Protein AF-A0A3D1PJU9-F1 (afdb_monomer_lite)

Radius of gyration: 22.33 Å; chains: 1; bounding box: 46×49×77 Å

Foldseek 3Di:
DVPDDDDDPVLCVQQFAFFLQPDPPSVVLSVVSCCVPVVDDDDDDPPDDDDDDDPLQDPDLLCLLSHLLSVLLSCLLVVNDDLVVNLVVLVVVLLLCLLQQVLLNLVSSLNSLLLLLVAPVSSVVDDPVVVSVVSVCSSPVDVQKDKDFQADDPPPPDQPPDDDDPVLVVCCSVCSLPLNPDPVLQDEDEDEWEDEPVDTRDSSVSRSYQWYWYQYPSNRMIMIGGDDSVSSVVSVVSSVVSSVSCVVCVNVSSVRSNVCVVVSRHPVNVCVSVVVVVVVVVVVPD

Secondary structure (DSSP, 8-state):
--SS----HHHHHHH-SPP--SSSSHHHHHHHHHHHHH-PPP---TT-------GGG---STHHHHHHHHHHHHHHHTT---HHHHHHHHHHHHHHHHTTT-HHHHHHHHHHHHHHTT-THHHHH--HHHHHHHHHHHTTS-TTEEEESS----TT-----PPPPHHHHHHHHHTGGGTTS-GGG----EEEEEE-SS-B--GGGGTT-SEEEEEEGGGTEEEEEE--HHHHHHHHHHHHHHHHHHHHHHHHHHHHHHHHHHHHTSHHHHHHHTT-SHHHHTTS--

Structure (mmCIF, N/CA/C/O backbone):
data_AF-A0A3D1PJU9-F1
#
_entry.id   AF-A0A3D1PJU9-F1
#
loop_
_atom_site.group_PDB
_atom_site.id
_atom_site.type_symbol
_atom_site.label_atom_id
_atom_site.label_alt_id
_atom_site.label_comp_id
_atom_site.label_asym_id
_atom_site.label_entity_id
_atom_site.label_seq_id
_atom_site.pdbx_PDB_ins_code
_atom_site.Cartn_x
_atom_site.Cartn_y
_atom_site.Cartn_z
_atom_site.occupancy
_atom_site.B_iso_or_equiv
_atom_site.auth_seq_id
_atom_site.auth_comp_id
_atom_site.auth_asym_id
_atom_site.auth_atom_id
_atom_site.pdbx_PDB_model_num
ATOM 1 N N . GLY A 1 1 ? 6.624 12.905 -8.171 1.00 82.62 1 GLY A N 1
ATOM 2 C CA . GLY A 1 1 ? 7.507 13.100 -9.322 1.00 82.62 1 GLY A CA 1
ATOM 3 C C . GLY A 1 1 ? 6.667 13.092 -10.574 1.00 82.62 1 GLY A C 1
ATOM 4 O O . GLY A 1 1 ? 5.454 13.205 -10.481 1.00 82.62 1 GLY A O 1
ATOM 5 N N . PHE A 1 2 ? 7.330 13.062 -11.725 1.00 90.94 2 PHE A N 1
ATOM 6 C CA . PHE A 1 2 ? 6.770 13.132 -13.085 1.00 90.94 2 PHE A CA 1
ATOM 7 C C . PHE A 1 2 ? 5.781 14.276 -13.410 1.00 90.94 2 PHE A C 1
ATOM 9 O O . PHE A 1 2 ? 5.485 14.461 -14.582 1.00 90.94 2 PHE A O 1
ATOM 16 N N . TRP A 1 3 ? 5.373 15.128 -12.456 1.00 89.38 3 TRP A N 1
ATOM 17 C CA . TRP A 1 3 ? 4.697 16.411 -12.735 1.00 89.38 3 TRP A CA 1
ATOM 18 C C . TRP A 1 3 ? 5.541 17.294 -13.654 1.00 89.38 3 TRP A C 1
ATOM 20 O O . TRP A 1 3 ? 5.031 17.924 -14.572 1.00 89.38 3 TRP A O 1
ATOM 30 N N . PHE A 1 4 ? 6.847 17.312 -13.392 1.00 91.44 4 PHE A N 1
ATOM 31 C CA . PHE A 1 4 ? 7.854 17.853 -14.287 1.00 91.44 4 PHE A CA 1
ATOM 32 C C . PHE A 1 4 ? 9.140 17.043 -14.114 1.00 91.44 4 PHE A C 1
ATOM 34 O O . PHE A 1 4 ? 9.786 17.102 -13.067 1.00 91.44 4 PHE A O 1
ATOM 41 N N . PHE A 1 5 ? 9.476 16.229 -15.113 1.00 92.88 5 PHE A N 1
ATOM 42 C CA . PHE A 1 5 ? 10.708 15.446 -15.138 1.00 92.88 5 PHE A CA 1
ATOM 43 C C . PHE A 1 5 ? 11.173 15.287 -16.585 1.00 92.88 5 PHE A C 1
ATOM 45 O O . PHE A 1 5 ? 10.535 14.595 -17.375 1.00 92.88 5 PHE A O 1
ATOM 52 N N . ALA A 1 6 ? 12.267 15.960 -16.933 1.00 91.75 6 ALA A N 1
ATOM 53 C CA . ALA A 1 6 ? 12.830 15.942 -18.275 1.00 91.75 6 ALA A CA 1
ATOM 54 C C . ALA A 1 6 ? 14.110 15.103 -18.297 1.00 91.75 6 ALA A C 1
ATOM 56 O O . ALA A 1 6 ? 14.972 15.240 -17.430 1.00 91.75 6 ALA A O 1
ATOM 57 N N . PHE A 1 7 ? 14.243 14.251 -19.308 1.00 92.25 7 PHE A N 1
ATOM 58 C CA . PHE A 1 7 ? 15.437 13.450 -19.549 1.00 92.25 7 PHE A CA 1
ATOM 59 C C . PHE A 1 7 ? 15.643 13.262 -21.059 1.00 92.25 7 PHE A C 1
ATOM 61 O O . PHE A 1 7 ? 14.666 13.236 -21.812 1.00 92.25 7 PHE A O 1
ATOM 68 N N . PRO A 1 8 ? 16.894 13.121 -21.531 1.00 92.00 8 PRO A N 1
ATOM 69 C CA . PRO A 1 8 ? 17.159 12.801 -22.927 1.00 92.00 8 PRO A CA 1
ATOM 70 C C . PRO A 1 8 ? 16.515 11.472 -23.316 1.00 92.00 8 PRO A C 1
ATOM 72 O O . PRO A 1 8 ? 16.549 10.518 -22.540 1.00 92.00 8 PRO A O 1
ATOM 75 N N . ARG A 1 9 ? 16.031 11.364 -24.558 1.00 92.50 9 ARG A N 1
ATOM 76 C CA . ARG A 1 9 ? 15.483 10.113 -25.114 1.00 92.50 9 ARG A CA 1
ATOM 77 C C . ARG A 1 9 ? 16.394 8.901 -24.866 1.00 92.50 9 ARG A C 1
ATOM 79 O O . ARG A 1 9 ? 15.902 7.837 -24.496 1.00 92.50 9 ARG A O 1
ATOM 86 N N . LYS A 1 10 ? 17.712 9.104 -24.982 1.00 92.31 10 LYS A N 1
ATOM 87 C CA . LYS A 1 10 ? 18.753 8.093 -24.752 1.00 92.31 10 LYS A CA 1
ATOM 88 C C . LYS A 1 10 ? 18.633 7.388 -23.394 1.00 92.31 10 LYS A C 1
ATOM 90 O O . LYS A 1 10 ? 18.940 6.209 -23.298 1.00 92.31 10 LYS A O 1
ATOM 95 N N . VAL A 1 11 ? 18.131 8.072 -22.358 1.00 92.50 11 VAL A N 1
ATOM 96 C CA . VAL A 1 11 ? 17.929 7.471 -21.030 1.00 92.50 11 VAL A CA 1
ATOM 97 C C . VAL A 1 11 ? 17.000 6.263 -21.125 1.00 92.50 11 VAL A C 1
ATOM 99 O O . VAL A 1 11 ? 17.360 5.191 -20.655 1.00 92.50 11 VAL A O 1
ATOM 102 N N . VAL A 1 12 ? 15.842 6.397 -21.777 1.00 92.81 12 VAL A N 1
ATOM 103 C CA . VAL A 1 12 ? 14.885 5.285 -21.934 1.00 92.81 12 VAL A CA 1
ATOM 104 C C . VAL A 1 12 ? 15.424 4.205 -22.868 1.00 92.81 12 VAL A C 1
ATOM 106 O O . VAL A 1 12 ? 15.160 3.029 -22.636 1.00 92.81 12 VAL A O 1
ATOM 109 N N . GLU A 1 13 ? 16.201 4.577 -23.885 1.00 92.31 13 GLU A N 1
ATOM 110 C CA . GLU A 1 13 ? 16.858 3.609 -24.775 1.00 92.31 13 GLU A CA 1
ATOM 111 C C . GLU A 1 13 ? 17.878 2.739 -24.019 1.00 92.31 13 GLU A C 1
ATOM 113 O O . GLU A 1 13 ? 17.991 1.550 -24.305 1.00 92.31 13 GLU A O 1
ATOM 118 N N . GLU A 1 14 ? 18.563 3.293 -23.014 1.00 93.19 14 GLU A N 1
ATOM 119 C CA . GLU A 1 14 ? 19.560 2.575 -22.211 1.00 93.19 14 GLU A CA 1
ATOM 120 C C . GLU A 1 14 ? 18.957 1.781 -21.038 1.00 93.19 14 GLU A C 1
ATOM 122 O O . GLU A 1 14 ? 19.417 0.677 -20.739 1.00 93.19 14 GLU A O 1
ATOM 127 N N . ILE A 1 15 ? 17.941 2.315 -20.344 1.00 93.38 15 ILE A N 1
ATOM 128 C CA . ILE A 1 15 ? 17.419 1.704 -19.102 1.00 93.38 15 ILE A CA 1
ATOM 129 C C . ILE A 1 15 ? 16.003 1.132 -19.215 1.00 93.38 15 ILE A C 1
ATOM 131 O O . ILE A 1 15 ? 15.505 0.574 -18.234 1.00 93.38 15 ILE A O 1
ATOM 135 N N . GLY A 1 16 ? 15.360 1.261 -20.373 1.00 95.56 16 GLY A N 1
ATOM 136 C CA . GLY A 1 16 ? 13.997 0.802 -20.620 1.00 95.56 16 GLY A CA 1
ATOM 137 C C . GLY A 1 16 ? 12.910 1.740 -20.086 1.00 95.56 16 GLY A C 1
ATOM 138 O O . GLY A 1 16 ? 13.168 2.745 -19.415 1.00 95.56 16 GLY A O 1
ATOM 139 N N . LEU A 1 17 ? 11.662 1.377 -20.381 1.00 96.25 17 LEU A N 1
ATOM 140 C CA . LEU A 1 17 ? 10.439 2.069 -19.966 1.00 96.25 17 LEU A CA 1
ATOM 141 C C . LEU A 1 17 ? 10.135 1.845 -18.474 1.00 96.25 17 LEU A C 1
ATOM 143 O O . LEU A 1 17 ? 10.618 0.861 -17.901 1.00 96.25 17 LEU A O 1
ATOM 147 N N . PRO A 1 18 ? 9.365 2.732 -17.815 1.00 95.69 18 PRO A N 1
ATOM 148 C CA . PRO A 1 18 ? 8.946 2.544 -16.425 1.00 95.69 18 PRO A CA 1
ATOM 149 C C . PRO A 1 18 ? 8.305 1.173 -16.184 1.00 95.69 18 PRO A C 1
ATOM 151 O O . PRO A 1 18 ? 7.771 0.551 -17.108 1.00 95.69 18 PRO A O 1
ATOM 154 N N . LEU A 1 19 ? 8.349 0.699 -14.938 1.00 96.25 19 LEU A N 1
ATOM 155 C CA . LEU A 1 19 ? 7.585 -0.490 -14.572 1.00 96.25 19 LEU A CA 1
ATOM 156 C C . LEU A 1 19 ? 6.082 -0.275 -14.824 1.00 96.25 19 LEU A C 1
ATOM 158 O O . LEU A 1 19 ? 5.596 0.842 -14.647 1.00 96.25 19 LEU A O 1
ATOM 162 N N . PRO A 1 20 ? 5.331 -1.330 -15.196 1.00 95.81 20 PRO A N 1
ATOM 163 C CA . PRO A 1 20 ? 3.899 -1.272 -15.507 1.00 95.81 20 PRO A CA 1
ATOM 164 C C . PRO A 1 20 ? 3.036 -1.168 -14.244 1.00 95.81 20 PRO A C 1
ATOM 166 O O . PRO A 1 20 ? 2.129 -1.959 -13.985 1.00 95.81 20 PRO A O 1
ATOM 169 N N . TYR A 1 21 ? 3.351 -0.189 -13.409 1.00 95.88 21 TYR A N 1
ATOM 170 C CA . TYR A 1 21 ? 2.517 0.224 -12.302 1.00 95.88 21 TYR A CA 1
ATOM 171 C C . TYR A 1 21 ? 1.410 1.133 -12.825 1.00 95.88 21 TYR A C 1
ATOM 173 O O . TYR A 1 21 ? 1.643 1.988 -13.671 1.00 95.88 21 TYR A O 1
ATOM 181 N N . PHE A 1 22 ? 0.200 0.965 -12.293 1.00 94.81 22 PHE A N 1
ATOM 182 C CA . PHE A 1 22 ? -0.910 1.858 -12.617 1.00 94.81 22 PHE A CA 1
ATOM 183 C C . PHE A 1 22 ? -0.654 3.277 -12.087 1.00 94.81 22 PHE A C 1
ATOM 185 O O . PHE A 1 22 ? -0.830 4.255 -12.803 1.00 94.81 22 PHE A O 1
ATOM 192 N N . ILE A 1 23 ? -0.226 3.379 -10.825 1.00 94.25 23 ILE A N 1
ATOM 193 C CA . ILE A 1 23 ? 0.141 4.627 -10.150 1.00 94.25 23 ILE A CA 1
ATOM 194 C C . ILE A 1 23 ? 1.039 4.318 -8.949 1.00 94.25 23 ILE A C 1
ATOM 196 O O . ILE A 1 23 ? 0.938 3.229 -8.381 1.00 94.25 23 ILE A O 1
ATOM 200 N N . LYS A 1 24 ? 1.822 5.312 -8.514 1.00 95.12 24 LYS A N 1
ATOM 201 C CA . LYS A 1 24 ? 2.731 5.304 -7.356 1.00 95.12 24 LYS A CA 1
ATOM 202 C C . LYS A 1 24 ? 3.974 4.460 -7.588 1.00 95.12 24 LYS A C 1
ATOM 204 O O . LYS A 1 24 ? 3.898 3.324 -8.052 1.00 95.12 24 LYS A O 1
ATOM 209 N N . VAL A 1 25 ? 5.092 4.974 -7.069 1.00 97.06 25 VAL A N 1
ATOM 210 C CA . VAL A 1 25 ? 6.394 4.294 -6.980 1.00 97.06 25 VAL A CA 1
ATOM 211 C C . VAL A 1 25 ? 7.086 4.116 -8.339 1.00 97.06 25 VAL A C 1
ATOM 213 O O . VAL A 1 25 ? 8.283 3.858 -8.366 1.00 97.06 25 VAL A O 1
ATOM 216 N N . ASP A 1 26 ? 6.384 4.311 -9.453 1.00 96.00 26 ASP A N 1
ATOM 217 C CA . ASP A 1 26 ? 6.911 4.306 -10.819 1.00 96.00 26 ASP A CA 1
ATOM 218 C C . ASP A 1 26 ? 7.956 5.407 -11.027 1.00 96.00 26 ASP A C 1
ATOM 220 O O . ASP A 1 26 ? 9.060 5.139 -11.496 1.00 96.00 26 ASP A O 1
ATOM 224 N N . ASP A 1 27 ? 7.652 6.624 -10.582 1.00 95.31 27 ASP A N 1
ATOM 225 C CA . ASP A 1 27 ? 8.567 7.761 -10.634 1.00 95.31 27 ASP A CA 1
ATOM 226 C C . ASP A 1 27 ? 9.812 7.552 -9.755 1.00 95.31 27 ASP A C 1
ATOM 228 O O . ASP A 1 27 ? 10.938 7.841 -10.167 1.00 95.31 27 ASP A O 1
ATOM 232 N N . MET A 1 28 ? 9.623 7.010 -8.552 1.00 94.94 28 MET A N 1
ATOM 233 C CA . MET A 1 28 ? 10.695 6.691 -7.613 1.00 94.94 28 MET A CA 1
ATOM 234 C C . MET A 1 28 ? 11.598 5.577 -8.151 1.00 94.94 28 MET A C 1
ATOM 236 O O . MET A 1 28 ? 12.820 5.707 -8.103 1.00 94.94 28 MET A O 1
ATOM 240 N N . GLU A 1 29 ? 11.016 4.494 -8.672 1.00 96.31 29 GLU A N 1
ATOM 241 C CA . GLU A 1 29 ? 11.763 3.391 -9.282 1.00 96.31 29 GLU A CA 1
ATOM 242 C C . GLU A 1 29 ? 12.575 3.876 -10.480 1.00 96.31 29 GLU A C 1
ATOM 244 O O . GLU A 1 29 ? 13.772 3.600 -10.545 1.00 96.31 29 GLU A O 1
ATOM 249 N N . PHE A 1 30 ? 11.973 4.669 -11.370 1.00 95.38 30 PHE A N 1
ATOM 250 C CA . PHE A 1 30 ? 12.665 5.200 -12.540 1.00 95.38 30 PHE A CA 1
ATOM 251 C C . PHE A 1 30 ? 13.865 6.072 -12.146 1.00 95.38 30 PHE A C 1
ATOM 253 O O . PHE A 1 30 ? 14.957 5.915 -12.695 1.00 95.38 30 PHE A O 1
ATOM 260 N N . CYS A 1 31 ? 13.704 6.935 -11.137 1.00 93.38 31 CYS A N 1
ATOM 261 C CA . CYS A 1 31 ? 14.796 7.737 -10.585 1.00 93.38 31 CYS A CA 1
ATOM 262 C C . CYS A 1 31 ? 15.917 6.866 -9.987 1.00 93.38 31 CYS A C 1
ATOM 264 O O . CYS A 1 31 ? 17.092 7.089 -10.282 1.00 93.38 31 CYS A O 1
ATOM 266 N N . ILE A 1 32 ? 15.569 5.844 -9.192 1.00 93.06 32 ILE A N 1
ATOM 267 C CA . ILE A 1 32 ? 16.546 4.885 -8.647 1.00 93.06 32 ILE A CA 1
ATOM 268 C C . ILE A 1 32 ? 17.298 4.195 -9.788 1.00 93.06 32 ILE A C 1
ATOM 270 O O . ILE A 1 32 ? 18.524 4.061 -9.723 1.00 93.06 32 ILE A O 1
ATOM 274 N N . ARG A 1 33 ? 16.590 3.784 -10.846 1.00 93.94 33 ARG A N 1
ATOM 275 C CA . ARG A 1 33 ? 17.185 3.136 -12.015 1.00 93.94 33 ARG A CA 1
ATOM 276 C C . ARG A 1 33 ? 18.170 4.051 -12.736 1.00 93.94 33 ARG A C 1
ATOM 278 O O . ARG A 1 33 ? 19.270 3.592 -13.037 1.00 93.94 33 ARG A O 1
ATOM 285 N N . ILE A 1 34 ? 17.813 5.317 -12.967 1.00 92.94 34 ILE A N 1
ATOM 286 C CA . ILE A 1 34 ? 18.709 6.321 -13.566 1.00 92.94 34 ILE A CA 1
ATOM 287 C C . ILE A 1 34 ? 19.990 6.440 -12.740 1.00 92.94 34 ILE A C 1
ATOM 289 O O . ILE A 1 34 ? 21.084 6.271 -13.276 1.00 92.94 34 ILE A O 1
ATOM 293 N N . THR A 1 35 ? 19.871 6.684 -11.434 1.00 91.31 35 THR A N 1
ATOM 294 C CA . THR A 1 35 ? 21.043 6.893 -10.576 1.00 91.31 35 THR A CA 1
ATOM 295 C C . THR A 1 35 ? 21.917 5.643 -10.490 1.00 91.31 35 THR A C 1
ATOM 297 O O . THR A 1 35 ? 23.136 5.751 -10.590 1.00 91.31 35 THR A O 1
ATOM 300 N N . ARG A 1 36 ? 21.324 4.447 -10.359 1.00 90.75 36 ARG A N 1
ATOM 301 C CA . ARG A 1 36 ? 22.084 3.192 -10.246 1.00 90.75 36 ARG A CA 1
ATOM 302 C C . ARG A 1 36 ? 22.748 2.754 -11.551 1.00 90.75 36 ARG A C 1
ATOM 304 O O . ARG A 1 36 ? 23.836 2.196 -11.491 1.00 90.75 36 ARG A O 1
ATOM 311 N N . ARG A 1 37 ? 22.096 2.940 -12.706 1.00 88.94 37 ARG A N 1
ATOM 312 C CA . ARG A 1 37 ? 22.600 2.423 -13.994 1.00 88.94 37 ARG A CA 1
ATOM 313 C C . ARG A 1 37 ? 23.423 3.427 -14.780 1.00 88.94 37 ARG A C 1
ATOM 315 O O . ARG A 1 37 ? 24.355 3.021 -15.459 1.00 88.94 37 ARG A O 1
ATOM 322 N N . LEU A 1 38 ? 23.080 4.708 -14.700 1.00 88.88 38 LEU A N 1
ATOM 323 C CA . LEU A 1 38 ? 23.732 5.751 -15.494 1.00 88.88 38 LEU A CA 1
ATOM 324 C C . LEU A 1 38 ? 24.730 6.573 -14.673 1.00 88.88 38 LEU A C 1
ATOM 326 O O . LEU A 1 38 ? 25.375 7.463 -15.216 1.00 88.88 38 LEU A O 1
ATOM 330 N N . GLY A 1 39 ? 24.804 6.351 -13.353 1.00 84.12 39 GLY A N 1
ATOM 331 C CA . GLY A 1 39 ? 25.539 7.235 -12.440 1.00 84.12 39 GLY A CA 1
ATOM 332 C C . GLY A 1 39 ? 25.017 8.679 -12.466 1.00 84.12 39 GLY A C 1
ATOM 333 O O . GLY A 1 39 ? 25.701 9.602 -12.025 1.00 84.12 39 GLY A O 1
ATOM 334 N N . GLY A 1 40 ? 23.821 8.884 -13.031 1.00 72.94 40 GLY A N 1
ATOM 335 C CA . GLY A 1 40 ? 23.271 10.197 -13.324 1.00 72.94 40 GLY A CA 1
ATOM 336 C C . GLY A 1 40 ? 22.868 10.938 -12.055 1.00 72.94 40 GLY A C 1
ATOM 337 O O . GLY A 1 40 ? 22.273 10.361 -11.139 1.00 72.94 40 GLY A O 1
ATOM 338 N N . LYS A 1 41 ? 23.152 12.243 -12.023 1.00 81.00 41 LYS A N 1
ATOM 339 C CA . LYS A 1 41 ? 22.623 13.150 -11.003 1.00 81.00 41 LYS A CA 1
ATOM 340 C C . LYS A 1 41 ? 21.234 13.613 -11.424 1.00 81.00 41 LYS A C 1
ATOM 342 O O . LYS A 1 41 ? 21.059 14.137 -12.521 1.00 81.00 41 LYS A O 1
ATOM 347 N N . ILE A 1 42 ? 20.262 13.449 -10.536 1.00 89.00 42 ILE A N 1
ATOM 348 C CA . ILE A 1 42 ? 18.947 14.070 -10.681 1.00 89.00 42 ILE A CA 1
ATOM 349 C C . ILE A 1 42 ? 19.038 15.454 -10.044 1.00 89.00 42 ILE A C 1
ATOM 351 O O . ILE A 1 42 ? 19.378 15.571 -8.868 1.00 89.00 42 ILE A O 1
ATOM 355 N N . VAL A 1 43 ? 18.769 16.496 -10.829 1.00 90.00 43 VAL A N 1
ATOM 356 C CA . VAL A 1 43 ? 18.858 17.892 -10.386 1.00 90.00 43 VAL A CA 1
ATOM 357 C C . VAL A 1 43 ? 17.455 18.479 -10.313 1.00 90.00 43 VAL A C 1
ATOM 359 O O . VAL A 1 43 ? 16.721 18.471 -11.299 1.00 90.00 43 VAL A O 1
ATOM 362 N N . ALA A 1 44 ? 17.091 18.998 -9.141 1.00 89.81 44 ALA A N 1
ATOM 363 C CA . ALA A 1 44 ? 15.917 19.844 -8.984 1.00 89.81 44 ALA A CA 1
ATOM 364 C C . ALA A 1 44 ? 16.323 21.295 -9.269 1.00 89.81 44 ALA A C 1
ATOM 366 O O . ALA A 1 44 ? 17.265 21.796 -8.659 1.00 89.81 44 ALA A O 1
ATOM 367 N N . PHE A 1 45 ? 15.625 21.956 -10.192 1.00 90.50 45 PHE A N 1
ATOM 368 C CA . PHE A 1 45 ? 15.865 23.355 -10.543 1.00 90.50 45 PHE A CA 1
ATOM 369 C C . PHE A 1 45 ? 14.860 24.244 -9.802 1.00 90.50 45 PHE A C 1
ATOM 371 O O . PHE A 1 45 ? 13.691 24.242 -10.182 1.00 90.50 45 PHE A O 1
ATOM 378 N N . PRO A 1 46 ? 15.274 25.021 -8.779 1.00 90.38 46 PRO A N 1
ATOM 379 C CA . PRO A 1 46 ? 14.341 25.822 -7.980 1.00 90.38 46 PRO A CA 1
ATOM 380 C C . PRO A 1 46 ? 13.573 26.878 -8.786 1.00 90.38 46 PRO A C 1
ATOM 382 O O . PRO A 1 46 ? 12.505 27.309 -8.368 1.00 90.38 46 PRO A O 1
ATOM 385 N N . SER A 1 47 ? 14.109 27.295 -9.938 1.00 94.19 47 SER A N 1
ATOM 386 C CA . SER A 1 47 ? 13.495 28.275 -10.839 1.00 94.19 47 SER A CA 1
ATOM 387 C C . SER A 1 47 ? 12.452 27.690 -11.798 1.00 94.19 47 SER A C 1
ATOM 389 O O . SER A 1 47 ? 11.781 28.457 -12.484 1.00 94.19 47 SER A O 1
ATOM 391 N N . ILE A 1 48 ? 12.303 26.361 -11.871 1.00 91.94 48 ILE A N 1
ATOM 392 C CA . ILE A 1 48 ? 11.312 25.702 -12.729 1.00 91.94 48 ILE A CA 1
ATOM 393 C C . ILE A 1 48 ? 10.242 25.075 -11.842 1.00 91.94 48 ILE A C 1
ATOM 395 O O . ILE A 1 48 ? 10.504 24.134 -11.095 1.00 91.94 48 ILE A O 1
ATOM 399 N N . GLY A 1 49 ? 9.020 25.588 -11.957 1.00 91.44 49 GLY A N 1
ATOM 400 C CA . GLY A 1 49 ? 7.865 25.106 -11.214 1.00 91.44 49 GLY A CA 1
ATOM 401 C C . GLY A 1 49 ? 6.680 24.841 -12.129 1.00 91.44 49 GLY A C 1
ATOM 402 O O . GLY A 1 49 ? 6.503 25.498 -13.153 1.00 91.44 49 GLY A O 1
ATOM 403 N N . VAL A 1 50 ? 5.850 23.883 -11.729 1.00 91.94 50 VAL A N 1
ATOM 404 C CA . VAL A 1 50 ? 4.530 23.647 -12.315 1.00 91.94 50 VAL A CA 1
ATOM 405 C C . VAL A 1 50 ? 3.493 23.717 -11.206 1.00 91.94 50 VAL A C 1
ATOM 407 O O . VAL A 1 50 ? 3.741 23.267 -10.086 1.00 91.94 50 VAL A O 1
ATOM 410 N N . TRP A 1 51 ? 2.327 24.276 -11.511 1.00 92.44 51 TRP A N 1
ATOM 411 C CA . TRP A 1 51 ? 1.195 24.226 -10.596 1.00 92.44 51 TRP A CA 1
ATOM 412 C C . TRP A 1 51 ? 0.587 22.828 -10.628 1.00 92.44 51 TRP A C 1
ATOM 414 O O . TRP A 1 51 ? 0.247 22.309 -11.690 1.00 92.44 51 TRP A O 1
ATOM 424 N N . HIS A 1 52 ? 0.459 22.210 -9.459 1.00 88.44 52 HIS A N 1
ATOM 425 C CA . HIS A 1 52 ? -0.161 20.903 -9.306 1.00 88.44 52 HIS A CA 1
ATOM 426 C C . HIS A 1 52 ? -0.897 20.842 -7.969 1.00 88.44 52 HIS A C 1
ATOM 428 O O . HIS A 1 52 ? -0.469 21.443 -6.984 1.00 88.44 52 HIS A O 1
ATOM 434 N N . GLU A 1 53 ? -1.996 20.094 -7.928 1.00 86.12 53 GLU A N 1
ATOM 435 C CA . GLU A 1 53 ? -2.774 19.917 -6.708 1.00 86.12 53 GLU A CA 1
ATOM 436 C C . GLU A 1 53 ? -1.926 19.263 -5.598 1.00 86.12 53 GLU A C 1
ATOM 438 O O . GLU A 1 53 ? -1.312 18.209 -5.826 1.00 86.12 53 GLU A O 1
ATOM 443 N N . PRO A 1 54 ? -1.885 19.840 -4.388 1.00 81.81 54 PRO A N 1
ATOM 444 C CA . PRO A 1 54 ? -1.120 19.270 -3.296 1.00 81.81 54 PRO A CA 1
ATOM 445 C C . PRO A 1 54 ? -1.708 17.940 -2.813 1.00 81.81 54 PRO A C 1
ATOM 447 O O . PRO A 1 54 ? -2.916 17.713 -2.819 1.00 81.81 54 PRO A O 1
ATOM 450 N N . PHE A 1 55 ? -0.835 17.057 -2.330 1.00 76.44 55 PHE A N 1
ATOM 451 C CA . PHE A 1 55 ? -1.234 15.737 -1.839 1.00 76.44 55 PHE A CA 1
ATOM 452 C C . PHE A 1 55 ? -2.165 15.780 -0.631 1.00 76.44 55 PHE A C 1
ATOM 454 O O . PHE A 1 55 ? -3.062 14.951 -0.534 1.00 76.44 55 PHE A O 1
ATOM 461 N N . TYR A 1 56 ? -1.949 16.728 0.282 1.00 73.75 56 TYR A N 1
ATOM 462 C CA . TYR A 1 56 ? -2.701 16.822 1.533 1.00 73.75 56 TYR A CA 1
ATOM 463 C C . TYR A 1 56 ? -4.179 17.178 1.314 1.00 73.75 56 TYR A C 1
ATOM 465 O O . TYR A 1 56 ? -5.026 16.798 2.118 1.00 73.75 56 TYR A O 1
ATOM 473 N N . ASN A 1 57 ? -4.503 17.804 0.177 1.00 78.44 57 ASN A N 1
ATOM 474 C CA . ASN A 1 57 ? -5.874 18.129 -0.210 1.00 78.44 57 ASN A CA 1
ATOM 475 C C . ASN A 1 57 ? -6.680 16.897 -0.667 1.00 78.44 57 ASN A C 1
ATOM 477 O O . ASN A 1 57 ? -7.907 16.923 -0.709 1.00 78.44 57 ASN A O 1
ATOM 481 N N . LYS A 1 58 ? -6.006 15.792 -1.008 1.00 79.62 58 LYS A N 1
ATOM 482 C CA . LYS A 1 58 ? -6.647 14.595 -1.560 1.00 79.62 58 LYS A CA 1
ATOM 483 C C . LYS A 1 58 ? -7.069 13.640 -0.449 1.00 79.62 58 LYS A C 1
ATOM 485 O O . LYS A 1 58 ? -6.235 13.092 0.268 1.00 79.62 58 LYS A O 1
ATOM 490 N N . VAL A 1 59 ? -8.364 13.342 -0.370 1.00 78.12 59 VAL A N 1
ATOM 491 C CA . VAL A 1 59 ? -8.894 12.279 0.498 1.00 78.12 59 VAL A CA 1
ATOM 492 C C . VAL A 1 59 ? -8.934 10.967 -0.278 1.00 78.12 59 VAL A C 1
ATOM 494 O O . VAL A 1 59 ? -9.975 10.523 -0.759 1.00 78.12 59 VAL A O 1
ATOM 497 N N . ILE A 1 60 ? -7.763 10.361 -0.458 1.00 82.69 60 ILE A N 1
ATOM 498 C CA . ILE A 1 60 ? -7.618 9.114 -1.209 1.00 82.69 60 ILE A CA 1
ATOM 499 C C . ILE A 1 60 ? -7.118 8.021 -0.269 1.00 82.69 60 ILE A C 1
ATOM 501 O O . ILE A 1 60 ? -6.082 8.161 0.366 1.00 82.69 60 ILE A O 1
ATOM 505 N N . ILE A 1 61 ? -7.884 6.932 -0.179 1.00 88.31 61 ILE A N 1
ATOM 506 C CA . ILE A 1 61 ? -7.526 5.750 0.620 1.00 88.31 61 ILE A CA 1
ATOM 507 C C . ILE A 1 61 ? -6.998 4.632 -0.290 1.00 88.31 61 ILE A C 1
ATOM 509 O O . ILE A 1 61 ? -6.080 3.903 0.078 1.00 88.31 61 ILE A O 1
ATOM 513 N N . TRP A 1 62 ? -7.565 4.494 -1.494 1.00 94.38 62 TRP A N 1
ATOM 514 C CA . TRP A 1 62 ? -7.304 3.377 -2.411 1.00 94.38 62 TRP A CA 1
ATOM 515 C C . TRP A 1 62 ? -5.868 3.333 -2.945 1.00 94.38 62 TRP A C 1
ATOM 517 O O . TRP A 1 62 ? -5.399 2.274 -3.358 1.00 94.38 62 TRP A O 1
ATOM 527 N N . ASP A 1 63 ? -5.158 4.459 -2.953 1.00 94.56 63 ASP A N 1
ATOM 528 C CA . ASP A 1 63 ? -3.806 4.554 -3.503 1.00 94.56 63 ASP A CA 1
ATOM 529 C C . ASP A 1 63 ? -2.759 3.851 -2.631 1.00 94.56 63 ASP A C 1
ATOM 531 O O . ASP A 1 63 ? -1.716 3.431 -3.135 1.00 94.56 63 ASP A O 1
ATOM 535 N N . SER A 1 64 ? -3.073 3.646 -1.350 1.00 95.44 64 SER A N 1
ATOM 536 C CA . SER A 1 64 ? -2.274 2.856 -0.417 1.00 95.44 64 SER A CA 1
ATOM 537 C C . SER A 1 64 ? -2.054 1.421 -0.888 1.00 95.44 64 SER A C 1
ATOM 539 O O . SER A 1 64 ? -0.945 0.910 -0.743 1.00 95.44 64 SER A O 1
ATOM 541 N N . TYR A 1 65 ? -3.047 0.797 -1.535 1.00 98.06 65 TYR A N 1
ATOM 542 C CA . TYR A 1 65 ? -2.884 -0.529 -2.133 1.00 98.06 65 TYR A CA 1
ATOM 543 C C . TYR A 1 65 ? -1.741 -0.529 -3.155 1.00 98.06 65 TYR A C 1
ATOM 545 O O . TYR A 1 65 ? -0.834 -1.362 -3.085 1.00 98.06 65 TYR A O 1
ATOM 553 N N . TYR A 1 66 ? -1.756 0.440 -4.074 1.00 97.81 66 TYR A N 1
ATOM 554 C CA . TYR A 1 66 ? -0.735 0.550 -5.110 1.00 97.81 66 TYR A CA 1
ATOM 555 C C . TYR A 1 66 ? 0.622 0.900 -4.513 1.00 97.81 66 TYR A C 1
ATOM 557 O O . TYR A 1 66 ? 1.609 0.258 -4.858 1.00 97.81 66 TYR A O 1
ATOM 565 N N . TYR A 1 67 ? 0.675 1.852 -3.578 1.00 97.44 67 TYR A N 1
ATOM 566 C CA . TYR A 1 67 ? 1.917 2.199 -2.895 1.00 97.44 67 TYR A CA 1
ATOM 567 C C . TYR A 1 67 ? 2.546 0.974 -2.224 1.00 97.44 67 TYR A C 1
ATOM 569 O O . TYR A 1 67 ? 3.710 0.687 -2.480 1.00 97.44 67 TYR A O 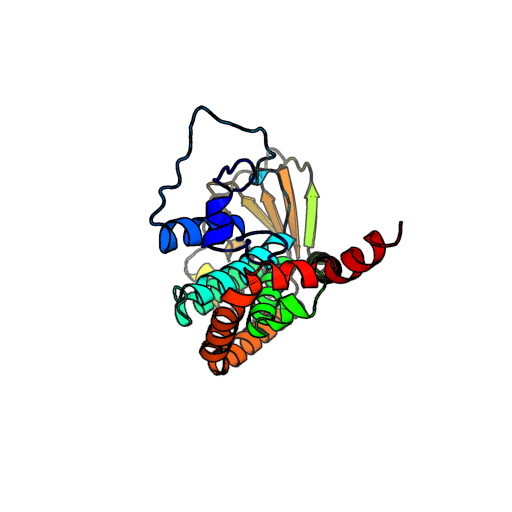1
ATOM 577 N N . ILE A 1 68 ? 1.787 0.219 -1.424 1.00 98.06 68 ILE A N 1
ATOM 578 C CA . ILE A 1 68 ? 2.292 -0.952 -0.693 1.00 98.06 68 ILE A CA 1
ATOM 579 C C . ILE A 1 68 ? 2.783 -2.028 -1.663 1.00 98.06 68 ILE A C 1
ATOM 581 O O . ILE A 1 68 ? 3.930 -2.467 -1.564 1.00 98.06 68 ILE A O 1
ATOM 585 N N . ARG A 1 69 ? 1.942 -2.427 -2.627 1.00 97.94 69 ARG A N 1
ATOM 586 C CA . ARG A 1 69 ? 2.281 -3.476 -3.595 1.00 97.94 69 ARG A CA 1
ATOM 587 C C . ARG A 1 69 ? 3.499 -3.080 -4.427 1.00 97.94 69 ARG A C 1
ATOM 589 O O . ARG A 1 69 ? 4.444 -3.853 -4.543 1.00 97.94 69 ARG A O 1
ATOM 596 N N . ASN A 1 70 ? 3.499 -1.876 -4.991 1.00 98.19 70 ASN A N 1
ATOM 597 C CA . ASN A 1 70 ? 4.573 -1.421 -5.869 1.00 98.19 70 ASN A CA 1
ATOM 598 C C . ASN A 1 70 ? 5.869 -1.179 -5.084 1.00 98.19 70 ASN A C 1
ATOM 600 O O . ASN A 1 70 ? 6.947 -1.470 -5.590 1.00 98.19 70 ASN A O 1
ATOM 604 N N . ASN A 1 71 ? 5.792 -0.708 -3.833 1.00 97.38 71 ASN A N 1
ATOM 605 C CA . ASN A 1 71 ? 6.963 -0.566 -2.968 1.00 97.38 71 ASN A CA 1
ATOM 606 C C . ASN A 1 71 ? 7.617 -1.929 -2.686 1.00 97.38 71 ASN A C 1
ATOM 608 O O . ASN A 1 71 ? 8.832 -2.051 -2.833 1.00 97.38 71 ASN A O 1
ATOM 612 N N . LEU A 1 72 ? 6.823 -2.962 -2.380 1.00 98.00 72 LEU A N 1
ATOM 613 C CA . LEU A 1 72 ? 7.307 -4.339 -2.227 1.00 98.00 72 LEU A CA 1
ATOM 614 C C . LEU A 1 72 ? 7.998 -4.858 -3.498 1.00 98.00 72 LEU A C 1
ATOM 616 O O . LEU A 1 72 ? 9.108 -5.389 -3.417 1.00 98.00 72 LEU A O 1
ATOM 620 N N . ILE A 1 73 ? 7.381 -4.668 -4.670 1.00 97.75 73 ILE A N 1
ATOM 621 C CA . ILE A 1 73 ? 7.957 -5.079 -5.963 1.00 97.75 73 ILE A CA 1
ATOM 622 C C . ILE A 1 73 ? 9.285 -4.354 -6.210 1.00 97.75 73 ILE A C 1
ATOM 624 O O . ILE A 1 73 ? 10.306 -5.000 -6.444 1.00 97.75 73 ILE A O 1
ATOM 628 N N . THR A 1 74 ? 9.303 -3.024 -6.094 1.00 97.31 74 THR A N 1
ATOM 629 C CA . THR A 1 74 ? 10.499 -2.205 -6.329 1.00 97.31 74 THR A CA 1
ATOM 630 C C . THR A 1 74 ? 11.639 -2.593 -5.391 1.00 97.31 74 THR A C 1
ATOM 632 O O . THR A 1 74 ? 12.768 -2.782 -5.841 1.00 97.31 74 THR A O 1
ATOM 635 N N . HIS A 1 75 ? 11.374 -2.773 -4.094 1.00 96.19 75 HIS A N 1
ATOM 636 C CA . HIS A 1 75 ? 12.427 -3.194 -3.172 1.00 96.19 75 HIS A CA 1
ATOM 637 C C . HIS A 1 75 ? 12.944 -4.612 -3.462 1.00 96.19 75 HIS A C 1
ATOM 639 O O . HIS A 1 75 ? 14.132 -4.864 -3.246 1.00 96.19 75 HIS A O 1
ATOM 645 N N . SER A 1 76 ? 12.094 -5.505 -3.980 1.00 96.12 76 SER A N 1
ATOM 646 C CA . SER A 1 76 ? 12.478 -6.867 -4.377 1.00 96.12 76 SER A CA 1
ATOM 647 C C . SER A 1 76 ? 13.388 -6.877 -5.599 1.00 96.12 76 SER A C 1
ATOM 649 O O . SER A 1 76 ? 14.413 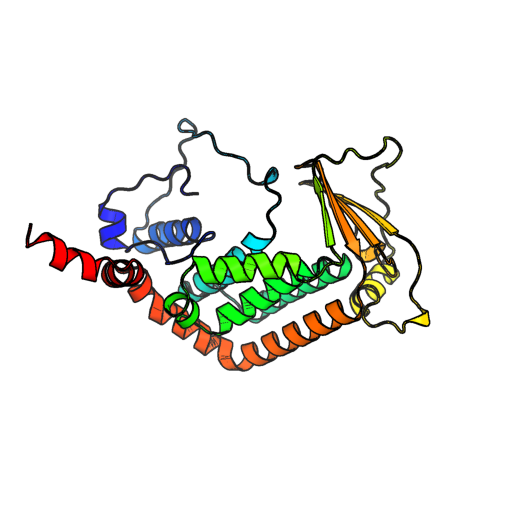-7.548 -5.594 1.00 96.12 76 SER A O 1
ATOM 651 N N . VAL A 1 77 ? 13.064 -6.070 -6.612 1.00 95.19 77 VAL A N 1
ATOM 652 C CA . VAL A 1 77 ? 13.888 -5.893 -7.819 1.00 95.19 77 VAL A CA 1
ATOM 653 C C . VAL A 1 77 ? 15.302 -5.405 -7.481 1.00 95.19 77 VAL A C 1
ATOM 655 O O . VAL A 1 77 ? 16.266 -5.788 -8.141 1.00 95.19 77 VAL A O 1
ATOM 658 N N . TYR A 1 78 ? 15.429 -4.561 -6.456 1.00 94.25 78 TYR A N 1
ATOM 659 C CA . TYR A 1 78 ? 16.696 -3.947 -6.055 1.00 94.25 78 TYR A CA 1
ATOM 660 C C . TYR A 1 78 ? 17.415 -4.635 -4.890 1.00 94.25 78 TYR A C 1
ATOM 662 O O . TYR A 1 78 ? 18.406 -4.076 -4.416 1.00 94.25 78 TYR A O 1
ATOM 670 N N . ASP A 1 79 ? 16.916 -5.782 -4.416 1.00 92.19 79 ASP A N 1
ATOM 671 C CA . ASP A 1 79 ? 17.435 -6.528 -3.256 1.00 92.19 79 ASP A CA 1
ATOM 672 C C . ASP A 1 79 ? 17.584 -5.667 -1.983 1.00 92.19 79 ASP A C 1
ATOM 674 O O . ASP A 1 79 ? 18.526 -5.806 -1.208 1.00 92.19 79 ASP A O 1
ATOM 678 N N . THR A 1 80 ? 16.653 -4.735 -1.762 1.00 91.94 80 THR A N 1
ATOM 679 C CA . THR A 1 80 ? 16.692 -3.800 -0.614 1.00 91.94 80 THR A CA 1
ATOM 680 C C . THR A 1 80 ? 15.668 -4.128 0.469 1.00 91.94 80 THR A C 1
ATOM 682 O O . THR A 1 80 ? 15.531 -3.387 1.442 1.00 91.94 80 THR A O 1
ATOM 685 N N . ILE A 1 81 ? 14.929 -5.226 0.308 1.00 89.00 81 ILE A N 1
ATOM 686 C CA . ILE A 1 81 ? 13.886 -5.638 1.241 1.00 89.00 81 ILE A CA 1
ATOM 687 C C . ILE A 1 81 ? 14.413 -6.661 2.251 1.00 89.00 81 ILE A C 1
ATOM 689 O O . ILE A 1 81 ? 15.049 -7.647 1.889 1.00 89.00 81 ILE A O 1
ATOM 693 N N . ASN A 1 82 ? 14.106 -6.456 3.531 1.00 94.38 82 ASN A N 1
ATOM 694 C CA . ASN A 1 82 ? 14.321 -7.449 4.581 1.00 94.38 82 ASN A CA 1
ATOM 695 C C . ASN A 1 82 ? 12.965 -8.009 5.026 1.00 94.38 82 ASN A C 1
ATOM 697 O O . ASN A 1 82 ? 12.066 -7.235 5.363 1.00 94.38 82 ASN A O 1
ATOM 701 N N . TYR A 1 83 ? 12.824 -9.337 5.039 1.00 95.94 83 TYR A N 1
ATOM 702 C CA . TYR A 1 83 ? 11.555 -10.003 5.342 1.00 95.94 83 TYR A CA 1
ATOM 703 C C . TYR A 1 83 ? 10.996 -9.611 6.716 1.00 95.94 83 TYR A C 1
ATOM 705 O O . TYR A 1 83 ? 9.876 -9.114 6.806 1.00 95.94 83 TYR A O 1
ATOM 713 N N . ILE A 1 84 ? 11.793 -9.761 7.779 1.00 97.06 84 ILE A N 1
ATOM 714 C CA . ILE A 1 84 ? 11.350 -9.510 9.158 1.00 97.06 84 ILE A CA 1
ATOM 715 C C . ILE A 1 84 ? 10.936 -8.049 9.341 1.00 97.06 84 ILE A C 1
ATOM 717 O O . ILE A 1 84 ? 9.853 -7.778 9.858 1.00 97.06 84 ILE A O 1
ATOM 721 N N . ASN A 1 85 ? 11.741 -7.108 8.842 1.00 96.56 85 ASN A N 1
ATOM 722 C CA . ASN A 1 85 ? 11.419 -5.682 8.907 1.00 96.56 85 ASN A CA 1
ATOM 723 C C . ASN A 1 85 ? 10.140 -5.345 8.129 1.00 96.56 85 ASN A C 1
ATOM 725 O O . ASN A 1 85 ? 9.350 -4.507 8.563 1.00 96.56 85 ASN A O 1
ATOM 729 N N . THR A 1 86 ? 9.917 -6.015 6.997 1.00 96.62 86 THR A N 1
ATOM 730 C CA . THR A 1 86 ? 8.724 -5.830 6.163 1.00 96.62 86 THR A CA 1
ATOM 731 C C . THR A 1 86 ? 7.467 -6.319 6.872 1.00 96.62 86 THR A C 1
ATOM 733 O O . THR A 1 86 ? 6.498 -5.568 6.991 1.00 96.62 86 THR A O 1
ATOM 736 N N . ILE A 1 87 ? 7.493 -7.548 7.398 1.00 98.06 87 ILE A N 1
ATOM 737 C CA . ILE A 1 87 ? 6.374 -8.106 8.163 1.00 98.06 87 ILE A CA 1
ATOM 738 C C . ILE A 1 87 ? 6.097 -7.257 9.397 1.00 98.06 87 ILE A C 1
ATOM 740 O O . ILE A 1 87 ? 4.939 -6.940 9.664 1.00 98.06 87 ILE A O 1
ATOM 744 N N . PHE A 1 88 ? 7.134 -6.834 10.122 1.00 97.75 88 PHE A N 1
ATOM 745 C CA . PHE A 1 88 ? 6.979 -5.967 11.284 1.00 97.75 88 PHE A CA 1
ATOM 746 C C . PHE A 1 88 ? 6.303 -4.640 10.920 1.00 97.75 88 PHE A C 1
ATOM 748 O O . PHE A 1 88 ? 5.337 -4.247 11.575 1.00 97.75 88 PHE A O 1
ATOM 755 N N . ARG A 1 89 ? 6.759 -3.974 9.850 1.00 96.88 89 ARG A N 1
ATOM 756 C CA . ARG A 1 89 ? 6.187 -2.705 9.380 1.00 96.88 89 ARG A CA 1
ATOM 757 C C . ARG A 1 89 ? 4.709 -2.848 9.022 1.00 96.88 89 ARG A C 1
ATOM 759 O O . ARG A 1 89 ? 3.890 -2.120 9.573 1.00 96.88 89 ARG A O 1
ATOM 766 N N . PHE A 1 90 ? 4.353 -3.803 8.165 1.00 97.62 90 PHE A N 1
ATOM 767 C CA . PHE A 1 90 ? 2.960 -3.959 7.736 1.00 97.62 90 PHE A CA 1
ATOM 768 C C . PHE A 1 90 ? 2.049 -4.513 8.831 1.00 97.62 90 PHE A C 1
ATOM 770 O O . PHE A 1 90 ? 0.893 -4.111 8.911 1.00 97.62 90 PHE A O 1
ATOM 777 N N . THR A 1 91 ? 2.567 -5.355 9.733 1.00 98.00 91 THR A N 1
ATOM 778 C CA . THR A 1 91 ? 1.818 -5.776 10.927 1.00 98.00 91 THR A CA 1
ATOM 779 C C . THR A 1 91 ? 1.534 -4.576 11.822 1.00 98.00 91 THR A C 1
ATOM 781 O O . THR A 1 91 ? 0.410 -4.409 12.282 1.00 98.00 91 THR A O 1
ATOM 784 N N . LYS A 1 92 ? 2.523 -3.705 12.049 1.00 96.56 92 LYS A N 1
ATOM 785 C CA . LYS A 1 92 ? 2.335 -2.477 12.825 1.00 96.56 92 LYS A CA 1
ATOM 786 C C . LYS A 1 92 ? 1.289 -1.566 12.181 1.00 96.56 92 LYS A C 1
ATOM 788 O O . LYS A 1 92 ? 0.395 -1.113 12.891 1.00 96.56 92 LYS A O 1
ATOM 793 N N . ASP A 1 93 ? 1.376 -1.333 10.873 1.00 96.31 93 ASP A N 1
ATOM 794 C CA . ASP A 1 93 ? 0.419 -0.496 10.139 1.00 96.31 93 ASP A CA 1
ATOM 795 C C . ASP A 1 93 ? -0.998 -1.086 10.207 1.00 96.31 93 ASP A C 1
ATOM 797 O O . ASP A 1 93 ? -1.952 -0.370 10.518 1.00 96.31 93 ASP A O 1
ATOM 801 N N . LEU A 1 94 ? -1.137 -2.403 10.024 1.00 97.69 94 LEU A N 1
ATOM 802 C CA . LEU A 1 94 ? -2.408 -3.110 10.166 1.00 97.69 94 LEU A CA 1
ATOM 803 C C . LEU A 1 94 ? -2.978 -2.956 11.579 1.00 97.69 94 LEU A C 1
ATOM 805 O O . LEU A 1 94 ? -4.106 -2.498 11.734 1.00 97.69 94 LEU A O 1
ATOM 809 N N . ILE A 1 95 ? -2.202 -3.300 12.612 1.00 96.56 95 ILE A N 1
ATOM 810 C CA . ILE A 1 95 ? -2.643 -3.206 14.008 1.00 96.56 95 ILE A CA 1
ATOM 811 C C . ILE A 1 95 ? -3.046 -1.771 14.329 1.00 96.56 95 ILE A C 1
ATOM 813 O O . ILE A 1 95 ? -4.120 -1.556 14.876 1.00 96.56 95 ILE A O 1
ATOM 817 N N . PHE A 1 96 ? -2.247 -0.779 13.938 1.00 94.69 96 PHE A N 1
ATOM 818 C CA . PHE A 1 96 ? -2.566 0.628 14.173 1.00 94.69 96 PHE A CA 1
ATOM 819 C C . PHE A 1 96 ? -3.864 1.058 13.498 1.00 94.69 96 PHE A C 1
ATOM 821 O O . PHE A 1 96 ? -4.598 1.828 14.108 1.00 94.69 96 PHE A O 1
ATOM 828 N N . SER A 1 97 ? -4.162 0.534 12.310 1.00 95.38 97 SER A N 1
ATOM 829 C CA . SER A 1 97 ? -5.431 0.764 11.610 1.00 95.38 97 SER A CA 1
ATOM 830 C C . SER A 1 97 ? -6.602 0.128 12.365 1.00 95.38 97 SER A C 1
ATOM 832 O O . SER A 1 97 ? -7.623 0.774 12.593 1.00 95.38 97 SER A O 1
ATOM 834 N N . LEU A 1 98 ? -6.431 -1.109 12.852 1.00 96.19 98 LEU A N 1
ATOM 835 C CA . LEU A 1 98 ? -7.432 -1.801 13.673 1.00 96.19 98 LEU A CA 1
ATOM 836 C C . LEU A 1 98 ? -7.683 -1.092 15.013 1.00 96.19 98 LEU A C 1
ATOM 838 O O . LEU A 1 98 ? -8.814 -1.091 15.494 1.00 96.19 98 LEU A O 1
ATOM 842 N N . LEU A 1 99 ? -6.669 -0.450 15.608 1.00 94.44 99 LEU A N 1
ATOM 843 C CA . LEU A 1 99 ? -6.831 0.298 16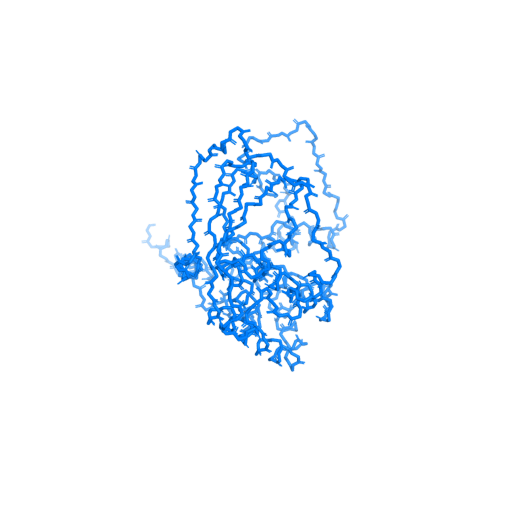.861 1.00 94.44 99 LEU A CA 1
ATOM 844 C C . LEU A 1 99 ? -7.748 1.527 16.724 1.00 94.44 99 LEU A C 1
ATOM 846 O O . LEU A 1 99 ? -8.241 2.015 17.736 1.00 94.44 99 LEU A O 1
ATOM 850 N N . ILE A 1 100 ? -7.969 2.031 15.508 1.00 94.31 100 ILE A N 1
ATOM 851 C CA . ILE A 1 100 ? -8.853 3.176 15.214 1.00 94.31 100 ILE A CA 1
ATOM 852 C C . ILE A 1 100 ? -9.959 2.826 14.207 1.00 94.31 100 ILE A C 1
ATOM 854 O O . ILE A 1 100 ? -10.570 3.717 13.623 1.00 94.31 100 ILE A O 1
ATOM 858 N N . PHE A 1 101 ? -10.212 1.528 14.025 1.00 95.75 101 PHE A N 1
ATOM 859 C CA . PHE A 1 101 ? -11.298 0.964 13.215 1.00 95.75 101 PHE A CA 1
ATOM 860 C C . PHE A 1 101 ? -11.261 1.352 11.722 1.00 95.75 101 PHE A C 1
ATOM 862 O O . PHE A 1 101 ? -12.279 1.327 11.034 1.00 95.75 101 PHE A O 1
ATOM 869 N N . GLU A 1 102 ? -10.076 1.655 11.180 1.00 95.38 102 GLU A N 1
ATOM 870 C CA . GLU A 1 102 ? -9.863 1.902 9.744 1.00 95.38 102 GLU A CA 1
ATOM 871 C C . GLU A 1 102 ? -9.809 0.575 8.956 1.00 95.38 102 GLU A C 1
ATOM 873 O O . GLU A 1 102 ? -8.797 0.213 8.348 1.00 95.38 102 GLU A O 1
ATOM 878 N N . TYR A 1 103 ? -10.897 -0.203 8.980 1.00 97.19 103 TYR A N 1
ATOM 879 C CA . TYR A 1 103 ? -10.925 -1.544 8.383 1.00 97.19 103 TYR A CA 1
ATOM 880 C C . TYR A 1 103 ? -10.770 -1.543 6.859 1.00 97.19 103 TYR A C 1
ATOM 882 O O . TYR A 1 103 ? -10.214 -2.492 6.305 1.00 97.19 103 TYR A O 1
ATOM 890 N N . ASN A 1 104 ? -11.221 -0.488 6.167 1.00 95.94 104 ASN A N 1
ATOM 891 C CA . ASN A 1 104 ? -11.073 -0.400 4.712 1.00 95.94 104 ASN A CA 1
ATOM 892 C C . ASN A 1 104 ? -9.591 -0.244 4.341 1.00 95.94 104 ASN A C 1
ATOM 894 O O . ASN A 1 104 ? -9.104 -0.919 3.438 1.00 95.94 104 ASN A O 1
ATOM 898 N N . TYR A 1 105 ? -8.847 0.572 5.092 1.00 96.44 105 TYR A N 1
ATOM 899 C CA . TYR A 1 105 ? -7.403 0.720 4.914 1.00 96.44 105 TYR A CA 1
ATOM 900 C C . TYR A 1 105 ? -6.640 -0.552 5.320 1.00 96.44 105 TYR A C 1
ATOM 902 O O . TYR A 1 105 ? -5.789 -1.032 4.571 1.00 96.44 105 TYR A O 1
ATOM 910 N N . ALA A 1 106 ? -7.015 -1.177 6.441 1.00 97.69 106 ALA A N 1
ATOM 911 C CA . ALA A 1 106 ? -6.472 -2.470 6.858 1.00 97.69 106 ALA A CA 1
ATOM 912 C C . ALA A 1 106 ? -6.635 -3.551 5.769 1.00 97.69 106 ALA A C 1
ATOM 914 O O . ALA A 1 106 ? -5.694 -4.290 5.478 1.00 97.69 106 ALA A O 1
ATOM 915 N N . ALA A 1 107 ? -7.792 -3.612 5.105 1.00 98.12 107 ALA A N 1
ATOM 916 C CA . ALA A 1 107 ? -8.009 -4.536 3.995 1.00 98.12 107 ALA A CA 1
ATOM 917 C C . ALA A 1 107 ? -7.134 -4.249 2.774 1.00 98.12 107 ALA A C 1
ATOM 919 O O . ALA A 1 107 ? -6.707 -5.200 2.118 1.00 98.12 107 ALA A O 1
ATOM 920 N N . LEU A 1 108 ? -6.843 -2.980 2.474 1.00 98.38 108 LEU A N 1
ATOM 921 C CA . LEU A 1 108 ? -5.931 -2.613 1.388 1.00 98.38 108 LEU A CA 1
ATOM 922 C C . LEU A 1 108 ? -4.501 -3.074 1.675 1.00 98.38 108 LEU A C 1
ATOM 924 O O . LEU A 1 108 ? -3.864 -3.595 0.763 1.00 98.38 108 LEU A O 1
ATOM 928 N N . ILE A 1 109 ? -4.027 -2.961 2.924 1.00 98.44 109 ILE A N 1
ATOM 929 C CA . ILE A 1 109 ? -2.717 -3.497 3.340 1.00 98.44 109 ILE A CA 1
ATOM 930 C C . ILE A 1 109 ? -2.654 -5.003 3.064 1.00 98.44 109 ILE A C 1
ATOM 932 O O . ILE A 1 109 ? -1.739 -5.472 2.384 1.00 98.44 109 ILE A O 1
ATOM 936 N N . VAL A 1 110 ? -3.647 -5.757 3.553 1.00 98.56 110 VAL A N 1
ATOM 937 C CA . VAL A 1 110 ? -3.695 -7.217 3.379 1.00 98.56 110 VAL A CA 1
ATOM 938 C C . VAL A 1 110 ? -3.776 -7.585 1.895 1.00 98.56 110 VAL A C 1
ATOM 940 O O . VAL A 1 110 ? -2.974 -8.389 1.427 1.00 98.56 110 VAL A O 1
ATOM 943 N N . ARG A 1 111 ? -4.678 -6.953 1.132 1.00 98.31 111 ARG A N 1
ATOM 944 C CA . ARG A 1 111 ? -4.859 -7.203 -0.309 1.00 98.31 111 ARG A CA 1
ATOM 945 C C . ARG A 1 111 ? -3.599 -6.877 -1.117 1.00 98.31 111 ARG A C 1
ATOM 947 O O . ARG A 1 111 ? -3.249 -7.636 -2.015 1.00 98.31 111 ARG A O 1
ATOM 954 N N . ALA A 1 112 ? -2.908 -5.780 -0.810 1.00 98.44 112 ALA A N 1
ATOM 955 C CA . ALA A 1 112 ? -1.671 -5.396 -1.491 1.00 98.44 112 ALA A CA 1
ATOM 956 C C . ALA A 1 112 ? -0.549 -6.411 -1.260 1.00 98.44 112 ALA A C 1
ATOM 958 O O . ALA A 1 112 ? 0.157 -6.779 -2.200 1.00 98.44 112 ALA A O 1
ATOM 959 N N . PHE A 1 113 ? -0.413 -6.891 -0.022 1.00 98.50 113 PHE A N 1
ATOM 960 C CA . PHE A 1 113 ? 0.564 -7.915 0.326 1.00 98.50 113 PHE A CA 1
ATOM 961 C C . PHE A 1 113 ? 0.226 -9.266 -0.324 1.00 98.50 113 PHE A C 1
ATOM 963 O O . PHE A 1 113 ? 1.096 -9.890 -0.928 1.00 98.50 113 PHE A O 1
ATOM 970 N N . GLU A 1 114 ? -1.042 -9.690 -0.282 1.00 98.12 114 GLU A N 1
ATOM 971 C CA . GLU A 1 114 ? -1.528 -10.899 -0.964 1.00 98.12 114 GLU A CA 1
ATOM 972 C C . GLU A 1 114 ? -1.257 -10.855 -2.478 1.00 98.12 114 GLU A C 1
ATOM 974 O O . GLU A 1 114 ? -0.800 -11.846 -3.045 1.00 98.12 114 GLU A O 1
ATOM 979 N N . ASP A 1 115 ? -1.494 -9.716 -3.135 1.00 97.81 115 ASP A N 1
ATOM 980 C CA . ASP A 1 115 ? -1.233 -9.560 -4.569 1.00 97.81 115 ASP A CA 1
ATOM 981 C C . ASP A 1 115 ? 0.266 -9.515 -4.893 1.00 97.81 115 ASP A C 1
ATOM 983 O O . ASP A 1 115 ? 0.688 -10.105 -5.883 1.00 97.81 115 ASP A O 1
ATOM 987 N N . TYR A 1 116 ? 1.100 -8.900 -4.050 1.00 98.00 116 TYR A N 1
ATOM 988 C CA . TYR A 1 116 ? 2.558 -8.998 -4.195 1.00 98.00 116 TYR A CA 1
ATOM 989 C C . TYR A 1 116 ? 3.035 -10.463 -4.151 1.00 98.00 116 TYR A C 1
ATOM 991 O O . TYR A 1 116 ? 3.859 -10.880 -4.968 1.00 98.00 116 TYR A O 1
ATOM 999 N N . LEU A 1 117 ? 2.467 -11.262 -3.245 1.00 97.62 117 LEU A N 1
ATOM 1000 C CA . LEU A 1 117 ? 2.779 -12.682 -3.070 1.00 97.62 117 LEU A CA 1
ATOM 1001 C C . LEU A 1 117 ? 2.329 -13.587 -4.230 1.00 97.62 117 LEU A C 1
ATOM 1003 O O . LEU A 1 117 ? 2.723 -14.753 -4.267 1.00 97.62 117 LEU A O 1
ATOM 1007 N N . LYS A 1 118 ? 1.480 -13.112 -5.146 1.00 97.00 118 LYS A N 1
ATOM 1008 C CA . LYS A 1 118 ? 1.100 -13.846 -6.370 1.00 97.00 118 LYS A CA 1
ATOM 1009 C C . LYS A 1 118 ? 2.139 -13.701 -7.494 1.00 97.00 118 LYS A C 1
ATOM 1011 O O . LYS A 1 118 ? 2.010 -14.358 -8.528 1.00 97.00 118 LYS A O 1
ATOM 1016 N N . GLY A 1 119 ? 3.141 -12.843 -7.303 1.00 96.94 119 GLY A N 1
ATOM 1017 C CA . GLY A 1 119 ? 4.223 -12.644 -8.257 1.00 96.94 119 GLY A CA 1
ATOM 1018 C C . GLY A 1 119 ? 3.820 -11.846 -9.509 1.00 96.94 119 GLY A C 1
ATOM 1019 O O . GLY A 1 119 ? 2.715 -11.293 -9.591 1.00 96.94 119 GLY A O 1
ATOM 1020 N N . PRO A 1 120 ? 4.707 -11.799 -10.521 1.00 96.69 120 PRO A N 1
ATOM 1021 C CA . PRO A 1 120 ? 4.554 -11.011 -11.752 1.00 96.69 120 PRO A CA 1
ATOM 1022 C C . PRO A 1 120 ? 3.266 -11.258 -12.537 1.00 96.69 120 PRO A C 1
ATOM 1024 O O . PRO A 1 120 ? 2.822 -10.394 -13.297 1.00 96.69 120 PRO A O 1
ATOM 1027 N N . SER A 1 121 ? 2.651 -12.427 -12.348 1.00 93.56 121 SER A N 1
ATOM 1028 C CA . SER A 1 121 ? 1.386 -12.797 -12.981 1.00 93.56 121 SER A CA 1
ATOM 1029 C C . SER A 1 121 ? 0.286 -11.759 -12.742 1.00 93.56 121 SER A C 1
ATOM 1031 O O . SER A 1 121 ? -0.506 -11.516 -13.647 1.00 93.56 121 SER A O 1
ATOM 1033 N N . VAL A 1 122 ? 0.269 -11.073 -11.593 1.00 93.12 122 VAL A N 1
ATOM 1034 C CA . VAL A 1 122 ? -0.746 -10.055 -11.262 1.00 93.12 122 VAL A CA 1
ATOM 1035 C C . VAL A 1 122 ? -0.730 -8.875 -12.226 1.00 93.12 122 VAL A C 1
ATOM 1037 O O . VAL A 1 122 ? -1.789 -8.327 -12.521 1.00 93.12 122 VAL A O 1
ATOM 1040 N N . ILE A 1 123 ? 0.441 -8.497 -12.739 1.00 91.88 123 ILE A N 1
ATOM 1041 C CA . ILE A 1 123 ? 0.564 -7.430 -13.737 1.00 91.88 123 ILE A CA 1
ATOM 1042 C C . ILE A 1 123 ? 0.095 -7.920 -15.109 1.00 91.88 123 ILE A C 1
ATOM 1044 O O . ILE A 1 123 ? -0.585 -7.191 -15.821 1.00 91.88 123 ILE A O 1
ATOM 1048 N N . LYS A 1 124 ? 0.446 -9.157 -15.480 1.00 87.81 124 LYS A N 1
ATOM 1049 C CA . LYS A 1 124 ? 0.146 -9.714 -16.810 1.00 87.81 124 LYS A CA 1
ATOM 1050 C C . LYS A 1 124 ? -1.316 -10.138 -16.975 1.00 87.81 124 LYS A C 1
ATOM 1052 O O . LYS A 1 124 ? -1.842 -10.079 -18.077 1.00 87.81 124 LYS A O 1
ATOM 1057 N N . SER A 1 125 ? -1.946 -10.602 -15.897 1.00 84.94 125 SER A N 1
ATOM 1058 C CA . SER A 1 125 ? -3.293 -11.194 -15.909 1.00 84.94 125 SER A CA 1
ATOM 1059 C C . SER A 1 125 ? -4.423 -10.190 -15.697 1.00 84.94 125 SER A C 1
ATOM 1061 O O . SER A 1 125 ? -5.569 -10.516 -15.988 1.00 84.94 125 SER A O 1
ATOM 1063 N N . ASN A 1 126 ? -4.127 -8.984 -15.207 1.00 81.56 126 ASN A N 1
ATOM 1064 C CA . ASN A 1 126 ? -5.145 -7.986 -14.899 1.00 81.56 126 ASN A CA 1
ATOM 1065 C C . ASN A 1 126 ? -5.001 -6.757 -15.791 1.00 81.56 126 ASN A C 1
ATOM 1067 O O . ASN A 1 126 ? -3.941 -6.134 -15.849 1.00 81.56 126 ASN A O 1
ATOM 1071 N N . THR A 1 127 ? -6.108 -6.340 -16.399 1.00 88.19 127 THR A N 1
ATOM 1072 C CA . THR A 1 127 ? -6.229 -4.981 -16.934 1.00 88.19 127 THR A CA 1
ATOM 1073 C C . THR A 1 127 ? -6.292 -3.988 -15.764 1.00 88.19 127 THR A C 1
ATOM 1075 O O . THR A 1 127 ? -7.064 -4.240 -14.823 1.00 88.19 127 THR A O 1
ATOM 1078 N N . PRO A 1 128 ? -5.540 -2.872 -15.786 1.00 90.00 128 PRO A N 1
ATOM 1079 C CA . PRO A 1 128 ? -5.525 -1.891 -14.699 1.00 90.00 128 PRO A CA 1
ATOM 1080 C C . PRO A 1 128 ? -6.910 -1.387 -14.289 1.00 90.00 128 PRO A C 1
ATOM 1082 O O . PRO A 1 128 ? -7.157 -1.172 -13.107 1.00 90.00 128 PRO A O 1
ATOM 1085 N N . GLU A 1 129 ? -7.834 -1.247 -15.237 1.00 92.50 129 GLU A N 1
ATOM 1086 C CA . GLU A 1 129 ? -9.189 -0.744 -15.024 1.00 92.50 129 GLU A CA 1
ATOM 1087 C C . GLU A 1 129 ? -10.033 -1.702 -14.180 1.00 92.50 129 GLU A C 1
ATOM 1089 O O . GLU A 1 129 ? -10.744 -1.270 -13.272 1.00 92.50 129 GLU A O 1
ATOM 1094 N N . VAL A 1 130 ? -9.953 -3.007 -14.463 1.00 93.94 130 VAL A N 1
ATOM 1095 C CA . VAL A 1 130 ? -10.659 -4.043 -13.692 1.00 93.94 130 VAL A CA 1
ATOM 1096 C C . VAL A 1 130 ? -10.099 -4.104 -12.280 1.00 93.94 130 VAL A C 1
ATOM 1098 O O . VAL A 1 130 ? -10.859 -3.994 -11.318 1.00 93.94 130 VAL A O 1
ATOM 1101 N N . LEU A 1 131 ? -8.770 -4.167 -12.148 1.00 95.19 131 LEU A N 1
ATOM 1102 C CA . LEU A 1 131 ? -8.131 -4.168 -10.837 1.00 95.19 131 LEU A CA 1
ATOM 1103 C C . LEU A 1 131 ? -8.495 -2.903 -10.050 1.00 95.19 131 LEU A C 1
ATOM 1105 O O . LEU A 1 131 ? -8.860 -2.984 -8.882 1.00 95.19 131 LEU A O 1
ATOM 1109 N N . HIS A 1 132 ? -8.463 -1.730 -10.683 1.00 96.44 132 HIS A N 1
ATOM 1110 C CA . HIS A 1 132 ? -8.802 -0.485 -10.008 1.00 96.44 132 HIS A CA 1
ATOM 1111 C C . HIS A 1 132 ? -10.251 -0.467 -9.513 1.00 96.44 132 HIS A C 1
ATOM 1113 O O . HIS A 1 132 ? -10.489 -0.041 -8.382 1.00 96.44 132 HIS A O 1
ATOM 1119 N N . LYS A 1 133 ? -11.206 -0.985 -10.297 1.00 96.38 133 LYS A N 1
ATOM 1120 C CA . LYS A 1 133 ? -12.602 -1.140 -9.859 1.00 96.38 133 LYS A CA 1
ATOM 1121 C C . LYS A 1 133 ? -12.717 -2.032 -8.621 1.00 96.38 133 LYS A C 1
ATOM 1123 O O . LYS A 1 133 ? -13.433 -1.667 -7.691 1.00 96.38 133 LYS A O 1
ATOM 1128 N N . GLU A 1 134 ? -11.989 -3.147 -8.564 1.00 96.19 134 GLU A N 1
ATOM 1129 C CA . GLU A 1 134 ? -11.966 -4.013 -7.375 1.00 96.19 134 GLU A CA 1
ATOM 1130 C C . GLU A 1 134 ? -11.397 -3.297 -6.146 1.00 96.19 134 GLU A C 1
ATOM 1132 O O . GLU A 1 134 ? -11.954 -3.395 -5.053 1.00 96.19 134 GLU A O 1
ATOM 1137 N N . ILE A 1 135 ? -10.303 -2.551 -6.315 1.00 97.00 135 ILE A N 1
ATOM 1138 C CA . ILE A 1 135 ? -9.683 -1.798 -5.220 1.00 97.00 135 ILE A CA 1
ATOM 1139 C C . ILE A 1 135 ? -10.608 -0.675 -4.733 1.00 97.00 135 ILE A C 1
ATOM 1141 O O . ILE A 1 135 ? -10.737 -0.475 -3.525 1.00 97.00 135 ILE A O 1
ATOM 1145 N N . LEU A 1 136 ? -11.311 0.017 -5.636 1.00 95.81 136 LEU A N 1
ATOM 1146 C CA . LEU A 1 136 ? -12.335 1.002 -5.275 1.00 95.81 136 LEU A CA 1
ATOM 1147 C C . LEU A 1 136 ? -13.530 0.372 -4.551 1.00 95.81 136 LEU A C 1
ATOM 1149 O O . LEU A 1 136 ? -14.084 0.988 -3.645 1.00 95.81 136 LEU A O 1
ATOM 1153 N N . ALA A 1 137 ? -13.934 -0.843 -4.923 1.00 95.62 137 ALA A N 1
ATOM 1154 C CA . ALA A 1 137 ? -14.971 -1.568 -4.196 1.00 95.62 137 ALA A CA 1
ATOM 1155 C C . ALA A 1 137 ? -14.490 -1.954 -2.787 1.00 95.62 137 ALA A C 1
ATOM 1157 O O . ALA A 1 137 ? -15.234 -1.814 -1.817 1.00 95.62 137 ALA A O 1
ATOM 1158 N N . LEU A 1 138 ? -13.224 -2.364 -2.651 1.00 95.44 138 LEU A N 1
ATOM 1159 C CA . LEU A 1 138 ? -12.633 -2.734 -1.366 1.00 95.44 138 LEU A CA 1
ATOM 1160 C C . LEU A 1 138 ? -12.605 -1.563 -0.375 1.00 95.44 138 LEU A C 1
ATOM 1162 O O . LEU A 1 138 ? -12.855 -1.775 0.811 1.00 95.44 138 LEU A O 1
ATOM 1166 N N . THR A 1 139 ? -12.391 -0.326 -0.840 1.00 92.50 139 THR A N 1
ATOM 1167 C CA . THR A 1 139 ? -12.408 0.861 0.040 1.00 92.50 139 THR A CA 1
ATOM 1168 C C . THR A 1 139 ? -13.781 1.188 0.619 1.00 92.50 139 THR A C 1
ATOM 1170 O O . THR A 1 139 ? -13.868 1.995 1.540 1.00 92.50 139 THR A O 1
ATOM 1173 N N . LYS A 1 140 ? -14.838 0.557 0.099 1.00 90.00 140 LYS A N 1
ATOM 1174 C CA . LYS A 1 140 ? -16.227 0.694 0.551 1.00 90.00 140 LYS A CA 1
ATOM 1175 C C . LYS A 1 140 ? -16.798 -0.619 1.095 1.00 90.00 140 LYS A C 1
ATOM 1177 O O . LYS A 1 140 ? -17.998 -0.703 1.343 1.00 90.00 140 LYS A O 1
ATOM 1182 N N . SER A 1 141 ? -15.964 -1.651 1.241 1.00 88.19 141 SER A N 1
ATOM 1183 C CA . SER A 1 141 ? -16.412 -2.999 1.608 1.00 88.19 141 SER A CA 1
ATOM 1184 C C . SER A 1 141 ? -16.977 -3.061 3.026 1.00 88.19 141 SER A C 1
ATOM 1186 O O . SER A 1 141 ? -17.978 -3.739 3.255 1.00 88.19 141 SER A O 1
ATOM 1188 N N . TYR A 1 142 ? -16.401 -2.297 3.957 1.00 89.88 142 TYR A N 1
ATOM 1189 C CA . TYR A 1 142 ? -16.917 -2.171 5.314 1.00 89.88 142 TYR A CA 1
ATOM 1190 C C . TYR A 1 142 ? -17.684 -0.862 5.470 1.00 89.88 142 TYR A C 1
ATOM 1192 O O . TYR A 1 142 ? -17.115 0.229 5.387 1.00 89.88 142 TYR A O 1
ATOM 1200 N N . LYS A 1 143 ? -18.988 -0.992 5.736 1.00 89.81 143 LYS A N 1
ATOM 1201 C CA . LYS A 1 143 ? -19.931 0.126 5.921 1.00 89.81 143 LYS A CA 1
ATOM 1202 C C . LYS A 1 143 ? -19.785 0.845 7.265 1.00 89.81 143 LYS A C 1
ATOM 1204 O O . LYS A 1 143 ? -20.473 1.827 7.502 1.00 89.81 143 LYS A O 1
ATOM 1209 N N . THR A 1 144 ? -18.889 0.373 8.126 1.00 90.75 144 THR A N 1
ATOM 1210 C CA . THR A 1 144 ? -18.595 0.958 9.441 1.00 90.75 144 THR A CA 1
ATOM 1211 C C . THR A 1 144 ? -17.768 2.239 9.358 1.00 90.75 144 THR A C 1
ATOM 1213 O O . THR A 1 144 ? -17.356 2.768 10.383 1.00 90.75 144 THR A O 1
ATOM 1216 N N . GLN A 1 145 ? -17.464 2.713 8.151 1.00 92.31 145 GLN A N 1
ATOM 1217 C CA . GLN A 1 145 ? -16.626 3.879 7.917 1.00 92.31 145 GLN A CA 1
ATOM 1218 C C . GLN A 1 145 ? -17.340 4.863 6.997 1.00 92.31 145 GLN A C 1
ATOM 1220 O O . GLN A 1 145 ? -17.840 4.484 5.935 1.00 92.31 145 GLN A O 1
ATOM 1225 N N . SER A 1 146 ? -17.341 6.134 7.384 1.00 92.44 146 SER A N 1
ATOM 1226 C CA . SER A 1 146 ? -17.859 7.236 6.578 1.00 92.44 146 SER A CA 1
ATOM 1227 C C . SER A 1 146 ? -16.896 8.422 6.602 1.00 92.44 146 SER A C 1
ATOM 1229 O O . SER A 1 146 ? -16.059 8.559 7.497 1.00 92.44 146 SER A O 1
ATOM 1231 N N . ILE A 1 147 ? -16.987 9.266 5.575 1.00 92.06 147 ILE A N 1
ATOM 1232 C CA . ILE A 1 147 ? -16.182 10.480 5.449 1.00 92.06 147 ILE A CA 1
ATOM 1233 C C . ILE A 1 147 ? -17.139 11.637 5.207 1.00 92.06 147 ILE A C 1
ATOM 1235 O O . ILE A 1 147 ? -17.917 11.612 4.254 1.00 92.06 147 ILE A O 1
ATOM 1239 N N . GLN A 1 148 ? -17.053 12.652 6.056 1.00 92.75 148 GLN A N 1
ATOM 1240 C CA . GLN A 1 148 ? -17.735 13.922 5.880 1.00 92.75 148 GLN A CA 1
ATOM 1241 C C . GLN A 1 148 ? -16.716 14.974 5.445 1.00 92.75 148 GLN A C 1
ATOM 1243 O O . GLN A 1 148 ? -15.826 15.346 6.211 1.00 92.75 148 GLN A O 1
ATOM 1248 N N . SER A 1 149 ? -16.849 15.444 4.207 1.00 91.19 149 SER A N 1
ATOM 1249 C CA . SER A 1 149 ? -16.037 16.535 3.661 1.00 91.19 149 SER A CA 1
ATOM 1250 C C . SER A 1 149 ? -16.536 17.900 4.130 1.00 91.19 149 SER A C 1
ATOM 1252 O O . SER A 1 149 ? -17.715 18.050 4.454 1.00 91.19 149 SER A O 1
ATOM 1254 N N . ASN A 1 150 ? -15.649 18.900 4.114 1.00 89.94 150 ASN A N 1
ATOM 1255 C CA . ASN A 1 150 ? -15.935 20.277 4.538 1.00 89.94 150 ASN A CA 1
ATOM 1256 C C . ASN A 1 150 ? -16.501 20.352 5.966 1.00 89.94 150 ASN A C 1
ATOM 1258 O O . ASN A 1 150 ? -17.416 21.122 6.256 1.00 89.94 150 ASN A O 1
ATOM 1262 N N . TYR A 1 151 ? -15.983 19.504 6.850 1.00 90.62 151 TYR A N 1
ATOM 1263 C CA . TYR A 1 151 ? -16.366 19.487 8.249 1.00 90.62 151 TYR A CA 1
ATOM 1264 C C . TYR A 1 151 ? -15.668 20.617 9.004 1.00 90.62 151 TYR A C 1
ATOM 1266 O O . TYR A 1 151 ? -14.444 20.720 8.976 1.00 90.62 151 TYR A O 1
ATOM 1274 N N . SER A 1 152 ? -16.451 21.410 9.732 1.00 88.56 152 SER A N 1
ATOM 1275 C CA . SER A 1 152 ? -15.950 22.426 10.656 1.00 88.56 152 SER A CA 1
ATOM 1276 C C . SER A 1 152 ? -16.199 21.959 12.091 1.00 88.56 152 SER A C 1
ATOM 1278 O O . SER A 1 152 ? -17.363 21.828 12.483 1.00 88.56 152 SER A O 1
ATOM 1280 N N . PRO A 1 153 ? -15.153 21.689 12.891 1.00 84.81 153 PRO A N 1
ATOM 1281 C CA . PRO A 1 153 ? -15.336 21.263 14.271 1.00 84.81 153 PRO A CA 1
ATOM 1282 C C . PRO A 1 153 ? -15.967 22.384 15.121 1.00 84.81 153 PRO A C 1
ATOM 1284 O O . PRO A 1 153 ? -15.647 23.560 14.923 1.00 84.81 153 PRO A O 1
ATOM 1287 N N . PRO A 1 154 ? -16.840 22.053 16.093 1.00 80.38 154 PRO A N 1
ATOM 1288 C CA . PRO A 1 154 ? -17.353 23.028 17.052 1.00 80.38 154 PRO A CA 1
ATOM 1289 C C . PRO A 1 154 ? -16.216 23.705 17.828 1.00 80.38 154 PRO A C 1
ATOM 1291 O O . PRO A 1 154 ? -15.233 23.054 18.181 1.00 80.38 154 PRO A O 1
ATOM 1294 N N . LYS A 1 155 ? -16.374 24.994 18.161 1.00 71.12 155 LYS A N 1
ATOM 1295 C CA . LYS A 1 155 ? -15.356 25.800 18.873 1.00 71.12 155 LYS A CA 1
ATOM 1296 C C . LYS A 1 155 ? -14.934 25.214 20.230 1.00 71.12 155 LYS A C 1
ATOM 1298 O O . LYS A 1 155 ? -13.843 25.499 20.706 1.00 71.12 155 LYS A O 1
ATOM 1303 N N . GLU A 1 156 ? -15.796 24.404 20.838 1.00 66.88 156 GLU A N 1
ATOM 1304 C CA . GLU A 1 156 ? -15.588 23.757 22.138 1.00 66.88 156 GLU A CA 1
ATOM 1305 C C . GLU A 1 156 ? -14.761 22.464 22.051 1.00 66.88 156 GLU A C 1
ATOM 1307 O O . GLU A 1 156 ? -14.295 21.961 23.075 1.00 66.88 156 GLU A O 1
ATOM 1312 N N . VAL A 1 157 ? -14.538 21.919 20.848 1.00 65.75 157 VAL A N 1
ATOM 1313 C CA . VAL A 1 157 ? -13.684 20.740 20.655 1.00 65.75 157 VAL A CA 1
ATOM 1314 C C . VAL A 1 157 ? -12.224 21.175 20.742 1.00 65.75 157 VAL A C 1
ATOM 1316 O O . VAL A 1 157 ? -11.543 21.408 19.746 1.00 65.75 157 VAL A O 1
ATOM 1319 N N . VAL A 1 158 ? -11.738 21.307 21.974 1.00 62.16 158 VAL A N 1
ATOM 1320 C CA . VAL A 1 158 ? -10.335 21.609 22.257 1.00 62.16 158 VAL A CA 1
ATOM 1321 C C . VAL A 1 158 ? -9.474 20.422 21.825 1.00 62.16 158 VAL A C 1
ATOM 1323 O O . VAL A 1 158 ? -9.822 19.262 22.065 1.00 62.16 158 VAL A O 1
ATOM 1326 N N . GLN A 1 159 ? -8.312 20.703 21.225 1.00 64.44 159 GLN A N 1
ATOM 1327 C CA . GLN A 1 159 ? -7.266 19.703 21.010 1.00 64.44 159 GLN A CA 1
ATOM 1328 C C . GLN A 1 159 ? -6.866 19.079 22.355 1.00 64.44 159 GLN A C 1
ATOM 1330 O O . GLN A 1 159 ? -6.016 19.586 23.088 1.00 64.44 159 GLN A O 1
ATOM 1335 N N . THR A 1 160 ? -7.493 17.959 22.700 1.00 59.50 160 THR A N 1
ATOM 1336 C CA . THR A 1 160 ? -7.188 17.233 23.931 1.00 59.50 160 THR A CA 1
ATOM 1337 C C . THR A 1 160 ? -5.861 16.506 23.748 1.00 59.50 160 THR A C 1
ATOM 1339 O O . THR A 1 160 ? -5.790 15.445 23.123 1.00 59.50 160 THR A O 1
ATOM 1342 N N . LYS A 1 161 ? -4.791 17.066 24.324 1.00 63.38 161 LYS A N 1
ATOM 1343 C CA . LYS A 1 161 ? -3.457 16.440 24.394 1.00 63.38 161 LYS A CA 1
ATOM 1344 C C . LYS A 1 161 ? -3.383 15.307 25.433 1.00 63.38 161 LYS A C 1
ATOM 1346 O O . LYS A 1 161 ? -2.289 14.917 25.847 1.00 63.38 161 LYS A O 1
ATOM 1351 N N . ASP A 1 162 ? -4.523 14.758 25.847 1.00 64.00 162 ASP A N 1
ATOM 1352 C CA . ASP A 1 162 ? -4.594 13.711 26.859 1.00 64.00 162 ASP A CA 1
ATOM 1353 C C . ASP A 1 162 ? -3.903 12.436 26.379 1.00 64.00 162 ASP A C 1
ATOM 1355 O O . ASP A 1 162 ? -4.186 11.881 25.309 1.00 64.00 162 ASP A O 1
ATOM 1359 N N . ARG A 1 163 ? -2.978 11.942 27.202 1.00 71.62 163 ARG A N 1
ATOM 1360 C CA . ARG A 1 163 ? -2.239 10.708 26.944 1.00 71.62 163 ARG A CA 1
ATOM 1361 C C . ARG A 1 163 ? -2.874 9.566 27.724 1.00 71.62 163 ARG A C 1
ATOM 1363 O O . ARG A 1 163 ? -3.060 9.649 28.931 1.00 71.62 163 ARG A O 1
ATOM 1370 N N . ALA A 1 164 ? -3.140 8.453 27.046 1.00 78.44 164 ALA A N 1
ATOM 1371 C CA . ALA A 1 164 ? -3.471 7.214 27.741 1.00 78.44 164 ALA A CA 1
ATOM 1372 C C . ALA A 1 164 ? -2.284 6.745 28.603 1.00 78.44 164 ALA A C 1
ATOM 1374 O O . ALA A 1 164 ? -1.126 6.844 28.173 1.00 78.44 164 ALA A O 1
ATOM 1375 N N . SER A 1 165 ? -2.581 6.182 29.777 1.00 84.06 165 SER A N 1
ATOM 1376 C CA . SER A 1 165 ? -1.581 5.555 30.645 1.00 84.06 165 SER A CA 1
ATOM 1377 C C 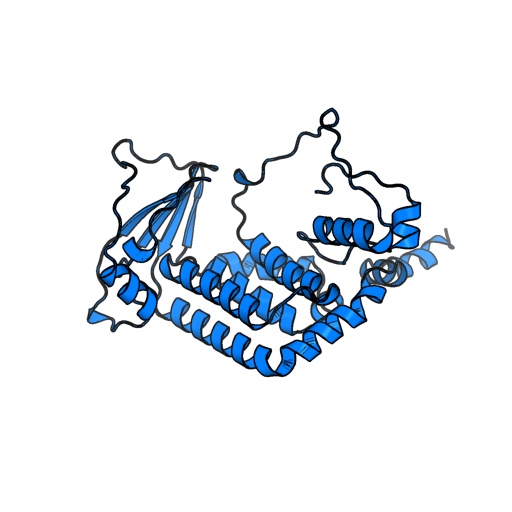. SER A 1 165 ? -0.869 4.393 29.941 1.00 84.06 165 SER A C 1
ATOM 1379 O O . SER A 1 165 ? -1.390 3.804 28.987 1.00 84.06 165 SER A O 1
ATOM 1381 N N . PHE A 1 166 ? 0.333 4.048 30.413 1.00 86.38 166 PHE A N 1
ATOM 1382 C CA . PHE A 1 166 ? 1.112 2.938 29.857 1.00 86.38 166 PHE A CA 1
ATOM 1383 C C . PHE A 1 166 ? 0.332 1.613 29.886 1.00 86.38 166 PHE A C 1
ATOM 1385 O O . PHE A 1 166 ? 0.236 0.944 28.860 1.00 86.38 166 PHE A O 1
ATOM 1392 N N . GLY A 1 167 ? -0.324 1.292 31.008 1.00 86.62 167 GLY A N 1
ATOM 1393 C CA . GLY A 1 167 ? -1.157 0.091 31.125 1.00 86.62 167 GLY A CA 1
ATOM 1394 C C . GLY A 1 167 ? -2.304 0.060 30.110 1.00 86.62 167 GLY A C 1
ATOM 1395 O O . GLY A 1 167 ? -2.496 -0.942 29.426 1.00 86.62 167 GLY A O 1
ATOM 1396 N N . LYS A 1 168 ? -3.009 1.184 29.911 1.00 85.12 168 LYS A N 1
ATOM 1397 C CA . LYS A 1 168 ? -4.079 1.277 28.902 1.00 85.12 168 LYS A CA 1
ATOM 1398 C C . LYS A 1 168 ? -3.544 1.090 27.479 1.00 85.12 168 LYS A C 1
ATOM 1400 O O . LYS A 1 168 ? -4.202 0.447 26.668 1.00 85.12 168 LYS A O 1
ATOM 1405 N N . LYS A 1 169 ? -2.355 1.621 27.169 1.00 87.81 169 LYS A N 1
ATOM 1406 C CA . LYS A 1 169 ? -1.684 1.390 25.876 1.00 87.81 169 LYS A CA 1
ATOM 1407 C C . LYS A 1 169 ? -1.359 -0.087 25.672 1.00 87.81 169 LYS A C 1
ATOM 1409 O O . LYS A 1 169 ? -1.642 -0.609 24.600 1.00 87.81 169 LYS A O 1
ATOM 1414 N N . LEU A 1 170 ? -0.809 -0.746 26.691 1.00 90.06 170 LEU A N 1
ATOM 1415 C CA . LEU A 1 170 ? -0.441 -2.157 26.620 1.00 90.06 170 LEU A CA 1
ATOM 1416 C C . LEU A 1 170 ? -1.672 -3.051 26.431 1.00 90.06 170 LEU A C 1
ATOM 1418 O O . LEU A 1 170 ? -1.695 -3.860 25.512 1.00 90.06 170 LEU A O 1
ATOM 1422 N N . ILE A 1 171 ? -2.724 -2.855 27.230 1.00 89.19 171 ILE A N 1
ATOM 1423 C CA . ILE A 1 171 ? -3.967 -3.635 27.115 1.00 89.19 171 ILE A CA 1
ATOM 1424 C C . ILE A 1 171 ? -4.642 -3.375 25.763 1.00 89.19 171 ILE A C 1
ATOM 1426 O O . ILE A 1 171 ? -5.068 -4.320 25.102 1.00 89.19 171 ILE A O 1
ATOM 1430 N N . SER A 1 172 ? -4.703 -2.115 25.318 1.00 89.25 172 SER A N 1
ATOM 1431 C CA . SER A 1 172 ? -5.207 -1.765 23.985 1.00 89.25 172 SER A CA 1
ATOM 1432 C C . SER A 1 172 ? -4.410 -2.479 22.893 1.00 89.25 172 SER A C 1
ATOM 1434 O O . SER A 1 172 ? -5.008 -3.035 21.986 1.00 89.25 172 SER A O 1
ATOM 1436 N N . LEU A 1 173 ? -3.085 -2.566 22.993 1.00 90.56 173 LEU A N 1
ATOM 1437 C CA . LEU A 1 173 ? -2.291 -3.295 22.007 1.00 90.56 173 LEU A CA 1
ATOM 1438 C C . LEU A 1 173 ? -2.562 -4.810 22.043 1.00 90.56 173 LEU A C 1
ATOM 1440 O O . LEU A 1 173 ? -2.865 -5.394 21.006 1.00 90.56 173 LEU A O 1
ATOM 1444 N N . LEU A 1 174 ? -2.502 -5.430 23.226 1.00 90.88 174 LEU A N 1
ATOM 1445 C CA . LEU A 1 174 ? -2.664 -6.881 23.408 1.00 90.88 174 LEU A CA 1
ATOM 1446 C C . LEU A 1 174 ? -4.053 -7.385 23.010 1.00 90.88 174 LEU A C 1
ATOM 1448 O O . LEU A 1 174 ? -4.198 -8.514 22.560 1.00 90.88 174 LEU A O 1
ATOM 1452 N N . THR A 1 175 ? -5.075 -6.547 23.169 1.00 91.25 175 THR A N 1
ATOM 1453 C CA . THR A 1 175 ? -6.465 -6.894 22.842 1.00 91.25 175 THR A CA 1
ATOM 1454 C C . THR A 1 175 ? -6.910 -6.366 21.484 1.00 91.25 175 THR A C 1
ATOM 1456 O O . THR A 1 175 ? -8.085 -6.503 21.137 1.00 91.25 175 THR A O 1
ATOM 1459 N N . ILE A 1 176 ? -6.003 -5.712 20.746 1.00 91.12 176 ILE A N 1
ATOM 1460 C CA . ILE A 1 176 ? -6.293 -4.963 19.520 1.00 91.12 176 ILE A CA 1
ATOM 1461 C C . ILE A 1 176 ? -7.509 -4.069 19.764 1.00 91.12 176 ILE A C 1
ATOM 1463 O O . ILE A 1 176 ? -8.570 -4.221 19.188 1.00 91.12 176 ILE A O 1
ATOM 1467 N N . ASN A 1 177 ? -7.398 -3.174 20.728 1.00 88.06 177 ASN A N 1
ATOM 1468 C CA . ASN A 1 177 ? -8.411 -2.213 21.126 1.00 88.06 177 ASN A CA 1
ATOM 1469 C C . ASN A 1 177 ? -9.760 -2.787 21.596 1.00 88.06 177 ASN A C 1
ATOM 1471 O O . ASN A 1 177 ? -10.738 -2.046 21.658 1.00 88.06 177 ASN A O 1
ATOM 1475 N N . GLY A 1 178 ? -9.806 -4.069 21.961 1.00 87.06 178 GLY A N 1
ATOM 1476 C CA . GLY A 1 178 ? -11.019 -4.761 22.398 1.00 87.06 178 GLY A CA 1
ATOM 1477 C C . GLY A 1 178 ? -11.561 -5.795 21.410 1.00 87.06 178 GLY A C 1
ATOM 1478 O O . GLY A 1 178 ? -12.491 -6.514 21.763 1.00 87.06 178 GLY A O 1
ATOM 1479 N N . HIS A 1 179 ? -10.969 -5.953 20.219 1.00 92.12 179 HIS A N 1
ATOM 1480 C CA . HIS A 1 179 ? -11.366 -7.020 19.287 1.00 92.12 179 HIS A CA 1
ATOM 1481 C C . HIS A 1 179 ? -11.215 -8.417 19.906 1.00 92.12 179 HIS A C 1
ATOM 1483 O O . HIS A 1 179 ? -12.020 -9.296 19.627 1.00 92.12 179 HIS A O 1
ATOM 1489 N N . LEU A 1 180 ? -10.217 -8.610 20.774 1.00 90.94 180 LEU A N 1
ATOM 1490 C CA . LEU A 1 180 ? -9.965 -9.884 21.456 1.00 90.94 180 LEU A CA 1
ATOM 1491 C C . LEU A 1 18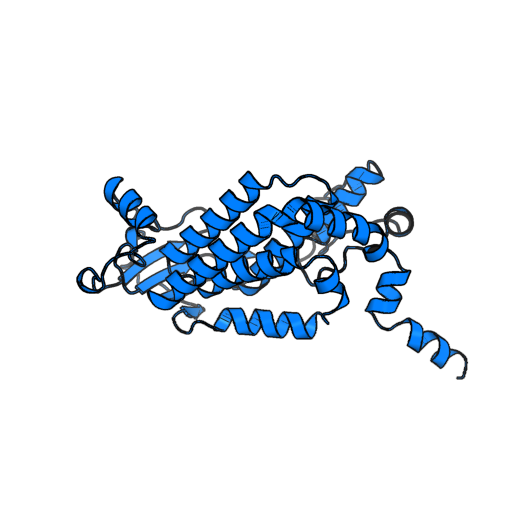0 ? -10.589 -9.962 22.862 1.00 90.94 180 LEU A C 1
ATOM 1493 O O . LEU A 1 180 ? -10.331 -10.916 23.591 1.00 90.94 180 LEU A O 1
ATOM 1497 N N . LEU A 1 181 ? -11.385 -8.964 23.271 1.00 89.19 181 LEU A N 1
ATOM 1498 C CA . LEU A 1 181 ? -12.100 -8.993 24.549 1.00 89.19 181 LEU A CA 1
ATOM 1499 C C . LEU A 1 181 ? -13.484 -9.647 24.401 1.00 89.19 181 LEU A C 1
ATOM 1501 O O . LEU A 1 181 ? -14.138 -9.478 23.368 1.00 89.19 181 LEU A O 1
ATOM 1505 N N . PRO A 1 182 ? -13.988 -10.331 25.444 1.00 86.38 182 PRO A N 1
ATOM 1506 C CA . PRO A 1 182 ? -15.382 -10.764 25.504 1.00 86.38 182 PRO A CA 1
ATOM 1507 C C . PRO A 1 182 ? -16.374 -9.598 25.358 1.00 86.38 182 PRO A C 1
ATOM 1509 O O . PRO A 1 182 ? -16.124 -8.506 25.864 1.00 86.38 182 PRO A O 1
ATOM 1512 N N . ASN A 1 183 ? -17.527 -9.839 24.723 1.00 82.38 183 ASN A N 1
ATOM 1513 C CA . ASN A 1 183 ? -18.524 -8.797 24.414 1.00 82.38 183 ASN A CA 1
ATOM 1514 C C . ASN A 1 183 ? -19.083 -8.071 25.652 1.00 82.38 183 ASN A C 1
ATOM 1516 O O . ASN A 1 183 ? -19.442 -6.904 25.568 1.00 82.38 183 ASN A O 1
ATOM 1520 N N . PHE A 1 184 ? -19.128 -8.718 26.821 1.00 81.38 184 PHE A N 1
ATOM 1521 C CA . PHE A 1 184 ? -19.604 -8.073 28.054 1.00 81.38 184 PHE A CA 1
ATOM 1522 C C . PHE A 1 184 ? -18.654 -6.978 28.575 1.00 81.38 184 PHE A C 1
ATOM 1524 O O . PHE A 1 184 ? -19.030 -6.198 29.446 1.00 81.38 184 PHE A O 1
ATOM 1531 N N . LEU A 1 185 ? -17.421 -6.913 28.057 1.00 81.00 185 LEU A N 1
ATOM 1532 C CA . LEU A 1 185 ? -16.476 -5.828 28.315 1.00 81.00 185 LEU A CA 1
ATOM 1533 C C . LEU A 1 185 ? -16.547 -4.736 27.245 1.00 81.00 185 LEU A C 1
ATOM 1535 O O . LEU A 1 185 ? -15.730 -3.820 27.277 1.00 81.00 185 LEU A O 1
ATOM 1539 N N . ASP A 1 186 ? -17.481 -4.764 26.303 1.00 76.62 186 ASP A N 1
ATOM 1540 C CA . ASP A 1 186 ? -17.626 -3.648 25.372 1.00 76.62 186 ASP A CA 1
ATOM 1541 C C . ASP A 1 186 ? -18.135 -2.415 26.153 1.00 76.62 186 ASP A C 1
ATOM 1543 O O . ASP A 1 186 ? -18.933 -2.530 27.082 1.00 76.62 186 ASP A O 1
ATOM 1547 N N . SER A 1 187 ? -17.594 -1.228 25.868 1.00 76.50 187 SER A N 1
ATOM 1548 C CA . SER A 1 187 ? -18.046 0.025 26.488 1.00 76.50 187 SER A CA 1
ATOM 1549 C C . SER A 1 187 ? -18.720 0.874 25.431 1.00 76.50 187 SER A C 1
ATOM 1551 O O . SER A 1 187 ? -18.276 0.948 24.287 1.00 76.50 187 SER A O 1
ATOM 1553 N N . GLU A 1 188 ? -19.783 1.555 25.833 1.00 75.06 188 GLU A N 1
ATOM 1554 C CA . GLU A 1 188 ? -20.411 2.554 24.987 1.00 75.06 188 GLU A CA 1
ATOM 1555 C C . GLU A 1 188 ? -19.539 3.812 24.880 1.00 75.06 188 GLU A C 1
ATOM 1557 O O . GLU A 1 188 ? -18.675 4.103 25.723 1.00 75.06 188 GLU A O 1
ATOM 1562 N N . GLY A 1 189 ? -19.780 4.559 23.807 1.00 87.19 189 GLY A N 1
ATOM 1563 C CA . GLY A 1 189 ? -19.261 5.902 23.604 1.00 87.19 189 GLY A CA 1
ATOM 1564 C C . GLY A 1 189 ? -18.229 6.031 22.492 1.00 87.19 189 GLY A C 1
ATOM 1565 O O . GLY A 1 189 ? -17.764 5.061 21.885 1.00 87.19 189 GLY A O 1
ATOM 1566 N N . GLU A 1 190 ? -17.860 7.281 22.258 1.00 90.94 190 GLU A N 1
ATOM 1567 C CA . GLU A 1 190 ? -17.003 7.698 21.159 1.00 90.94 190 GLU A CA 1
ATOM 1568 C C . GLU A 1 190 ? -15.734 8.395 21.651 1.00 90.94 190 GLU A C 1
ATOM 1570 O O . GLU A 1 190 ? -15.578 8.717 22.836 1.00 90.94 190 GLU A O 1
ATOM 1575 N N . VAL A 1 191 ? -14.787 8.576 20.737 1.00 89.44 191 VAL A N 1
ATOM 1576 C CA . VAL A 1 191 ? -13.610 9.412 20.947 1.00 89.44 191 VAL A CA 1
ATOM 1577 C C . VAL A 1 191 ? -13.379 10.282 19.723 1.00 89.44 191 VAL A C 1
ATOM 1579 O O . VAL A 1 191 ? -13.393 9.791 18.598 1.00 89.44 191 VAL A O 1
ATOM 1582 N N . PHE A 1 192 ? -13.114 11.562 19.963 1.00 89.62 192 PHE A N 1
ATOM 1583 C CA . PHE A 1 192 ? -12.670 12.496 18.941 1.00 89.62 192 PHE A CA 1
ATOM 1584 C C . PHE A 1 192 ? -11.138 12.586 18.936 1.00 89.62 192 PHE A C 1
ATOM 1586 O O . PHE A 1 192 ? -10.508 12.758 19.985 1.00 89.62 192 PHE A O 1
ATOM 1593 N N . MET A 1 193 ? -10.531 12.449 17.761 1.00 88.31 193 MET A N 1
ATOM 1594 C CA . MET A 1 193 ? -9.095 12.526 17.526 1.00 88.31 193 MET A CA 1
ATOM 1595 C C . MET A 1 193 ? -8.801 13.617 16.504 1.00 88.31 193 MET A C 1
ATOM 1597 O O . MET A 1 193 ? -9.325 13.605 15.395 1.00 88.31 193 MET A O 1
ATOM 1601 N N . TRP A 1 194 ? -7.918 14.535 16.880 1.00 87.38 194 TRP A N 1
ATOM 1602 C CA . TRP A 1 194 ? -7.414 15.560 15.977 1.00 87.38 194 TRP A CA 1
ATOM 1603 C C . TRP A 1 194 ? -6.184 15.038 15.233 1.00 87.38 194 TRP A C 1
ATOM 1605 O O . TRP A 1 194 ? -5.297 14.434 15.852 1.00 87.38 194 TRP A O 1
ATOM 1615 N N . GLN A 1 195 ? -6.131 15.267 13.924 1.00 87.00 195 GLN A N 1
ATOM 1616 C CA . GLN A 1 195 ? -5.017 14.890 13.068 1.00 87.00 195 GLN A CA 1
ATOM 1617 C C . GLN A 1 195 ? -4.595 16.071 12.185 1.00 87.00 195 GLN A C 1
ATOM 1619 O O . GLN A 1 195 ? -5.393 16.631 11.437 1.00 87.00 195 GLN A O 1
ATOM 1624 N N . THR A 1 196 ? -3.313 16.404 12.266 1.00 82.69 196 THR A N 1
ATOM 1625 C CA . THR A 1 196 ? -2.599 17.359 11.416 1.00 82.69 196 THR A CA 1
ATOM 1626 C C . THR A 1 196 ? -1.373 16.672 10.819 1.00 82.69 196 THR A C 1
ATOM 1628 O O . THR A 1 196 ? -1.040 15.536 11.181 1.00 82.69 196 THR A O 1
ATOM 1631 N N . SER A 1 197 ? -0.660 17.370 9.942 1.00 75.12 197 SER A N 1
ATOM 1632 C CA . SER A 1 197 ? 0.652 16.937 9.449 1.00 75.12 197 SER A CA 1
ATOM 1633 C C . SER A 1 197 ? 1.694 16.705 10.562 1.00 75.12 197 SER A C 1
ATOM 1635 O O . SER A 1 197 ? 2.573 15.857 10.409 1.00 75.12 197 SER A O 1
ATOM 1637 N N . GLU A 1 198 ? 1.575 17.393 11.703 1.00 75.19 198 GLU A N 1
ATOM 1638 C CA . GLU A 1 198 ? 2.536 17.338 12.818 1.00 75.19 198 GLU A CA 1
ATOM 1639 C C . GLU A 1 198 ? 2.050 16.513 14.019 1.00 75.19 198 GLU A C 1
ATOM 1641 O O . GLU A 1 198 ? 2.849 16.033 14.829 1.00 75.19 198 GLU A O 1
ATOM 1646 N N . HIS A 1 199 ? 0.735 16.343 14.169 1.00 76.69 199 HIS A N 1
ATOM 1647 C CA . HIS A 1 199 ? 0.135 15.725 15.343 1.00 76.69 199 HIS A CA 1
ATOM 1648 C C . HIS A 1 199 ? -0.967 14.732 14.980 1.00 76.69 199 HIS A C 1
ATOM 1650 O O . HIS A 1 199 ? -1.807 14.978 14.128 1.00 76.69 199 HIS A O 1
ATOM 1656 N N . SER A 1 200 ? -1.027 13.622 15.712 1.00 77.75 200 SER A N 1
ATOM 1657 C CA . SER A 1 200 ? -2.145 12.683 15.656 1.00 77.75 200 SER A CA 1
ATOM 1658 C C . SER A 1 200 ? -2.557 12.304 17.069 1.00 77.75 200 SER A C 1
ATOM 1660 O O . SER A 1 200 ? -1.709 11.968 17.903 1.00 77.75 200 SER A O 1
ATOM 1662 N N . GLY A 1 201 ? -3.869 12.268 17.306 1.00 77.44 201 GLY A N 1
ATOM 1663 C CA . GLY A 1 201 ? -4.449 11.750 18.539 1.00 77.44 201 GLY A CA 1
ATOM 1664 C C . GLY A 1 201 ? -3.920 10.355 18.907 1.00 77.44 201 GLY A C 1
ATOM 1665 O O . GLY A 1 201 ? -3.610 9.519 18.052 1.00 77.44 201 GLY A O 1
ATOM 1666 N N . VAL A 1 202 ? -3.798 10.093 20.211 1.00 83.25 202 VAL A N 1
ATOM 1667 C CA . VAL A 1 202 ? -3.262 8.823 20.721 1.00 83.25 202 VAL A CA 1
ATOM 1668 C C . VAL A 1 202 ? -4.282 7.698 20.505 1.00 83.25 202 VAL A C 1
ATOM 1670 O O . VAL A 1 202 ? -5.302 7.651 21.190 1.00 83.25 202 VAL A O 1
ATOM 1673 N N . ARG A 1 203 ? -3.963 6.745 19.618 1.00 86.69 203 ARG A N 1
ATOM 1674 C CA . ARG A 1 203 ? -4.847 5.626 19.220 1.00 86.69 203 ARG A CA 1
ATOM 1675 C C . ARG A 1 203 ? -5.463 4.855 20.389 1.00 86.69 203 ARG A C 1
ATOM 1677 O O . ARG A 1 203 ? -6.646 4.554 20.367 1.00 86.69 203 ARG A O 1
ATOM 1684 N N . SER A 1 204 ? -4.709 4.607 21.462 1.00 84.69 204 SER A N 1
ATOM 1685 C CA . SER A 1 204 ? -5.217 3.878 22.636 1.00 84.69 204 SER A CA 1
ATOM 1686 C C . SER A 1 204 ? -6.323 4.608 23.412 1.00 84.69 204 SER A C 1
ATOM 1688 O O . SER A 1 204 ? -6.929 4.023 24.311 1.00 84.69 204 SER A O 1
ATOM 1690 N N . ARG A 1 205 ? -6.641 5.870 23.083 1.00 85.75 205 ARG A N 1
ATOM 1691 C CA . ARG A 1 205 ? -7.861 6.533 23.570 1.00 85.75 205 ARG A CA 1
ATOM 1692 C C . ARG A 1 205 ? -9.134 5.887 23.021 1.00 85.75 205 ARG A C 1
ATOM 1694 O O . ARG A 1 205 ? -10.146 5.933 23.713 1.00 85.75 205 ARG A O 1
ATOM 1701 N N . ALA A 1 206 ? -9.058 5.233 21.862 1.00 88.06 206 ALA A N 1
ATOM 1702 C CA . ALA A 1 206 ? -10.144 4.437 21.303 1.00 88.06 206 ALA A CA 1
ATOM 1703 C C . ALA A 1 206 ? -10.411 3.140 22.077 1.00 88.06 206 ALA A C 1
ATOM 1705 O O . ALA A 1 206 ? -11.361 2.442 21.744 1.00 88.06 206 ALA A O 1
ATOM 1706 N N . PHE A 1 207 ? -9.599 2.780 23.079 1.00 88.56 207 PHE A N 1
ATOM 1707 C CA . PHE A 1 207 ? -9.766 1.521 23.808 1.00 88.56 207 PHE A CA 1
ATOM 1708 C C . PHE A 1 207 ? -11.166 1.376 24.393 1.00 88.56 207 PHE A C 1
ATOM 1710 O O . PHE A 1 207 ? -11.579 2.200 25.214 1.00 88.56 207 PHE A O 1
ATOM 1717 N N . ARG A 1 208 ? -11.850 0.304 23.962 1.00 86.56 208 ARG A N 1
ATOM 1718 C CA . ARG A 1 208 ? -13.244 -0.032 24.283 1.00 86.56 208 ARG A CA 1
ATOM 1719 C C . ARG A 1 208 ? -14.274 1.005 23.813 1.00 86.56 208 ARG A C 1
ATOM 1721 O O . ARG A 1 208 ? -15.375 1.016 24.336 1.00 86.56 208 ARG A O 1
ATOM 1728 N N . LYS A 1 209 ? -13.951 1.891 22.870 1.00 90.12 209 LYS A N 1
ATOM 1729 C CA . LYS A 1 209 ? -14.931 2.809 22.266 1.00 90.12 209 LYS A CA 1
ATOM 1730 C C . LYS A 1 209 ? -15.630 2.136 21.094 1.00 90.12 209 LYS A C 1
ATOM 1732 O O . LYS A 1 209 ? -15.000 1.365 20.378 1.00 90.12 209 LYS A O 1
ATOM 1737 N N . LYS A 1 210 ? -16.907 2.462 20.878 1.00 92.25 210 LYS A N 1
ATOM 1738 C CA . LYS A 1 210 ? -17.660 1.986 19.709 1.00 92.25 210 LYS A CA 1
ATOM 1739 C C . LYS A 1 210 ? -17.447 2.844 18.474 1.00 92.25 210 LYS A C 1
ATOM 1741 O O . LYS A 1 210 ? -17.602 2.335 17.373 1.00 92.25 210 LYS A O 1
ATOM 1746 N N . LYS A 1 211 ? -17.091 4.121 18.644 1.00 94.31 211 LYS A N 1
ATOM 1747 C CA . LYS A 1 211 ? -16.837 5.038 17.526 1.00 94.31 211 LYS A CA 1
ATOM 1748 C C . LYS A 1 211 ? -15.557 5.838 17.722 1.00 94.31 211 LYS A C 1
ATOM 1750 O O . LYS A 1 211 ? -15.235 6.264 18.834 1.00 94.31 211 LYS A O 1
ATOM 1755 N N . VAL A 1 212 ? -14.839 6.051 16.630 1.00 94.19 212 VAL A N 1
ATOM 1756 C CA . VAL A 1 212 ? -13.661 6.911 16.541 1.00 94.19 212 VAL A CA 1
ATOM 1757 C C . VAL A 1 212 ? -13.938 7.955 15.470 1.00 94.19 212 VAL A C 1
ATOM 1759 O O . VAL A 1 212 ? -14.145 7.621 14.307 1.00 94.19 212 VAL A O 1
ATOM 1762 N N . LEU A 1 213 ? -13.947 9.216 15.880 1.00 93.88 213 LEU A N 1
ATOM 1763 C CA . LEU A 1 213 ? -14.102 10.375 15.015 1.00 93.88 213 LEU A CA 1
ATOM 1764 C C . LEU A 1 213 ? -12.714 10.980 14.802 1.00 93.88 213 LEU A C 1
ATOM 1766 O O . LEU A 1 213 ? -12.090 11.412 15.768 1.00 93.88 213 LEU A O 1
ATOM 1770 N N . ILE A 1 214 ? -12.204 10.984 13.574 1.00 92.56 214 ILE A N 1
ATOM 1771 C CA . ILE A 1 214 ? -10.884 11.530 13.242 1.00 92.56 214 ILE A CA 1
ATOM 1772 C C . ILE A 1 214 ? -11.081 12.755 12.367 1.00 92.56 214 ILE A C 1
ATOM 1774 O O . ILE A 1 214 ? -11.482 12.638 11.212 1.00 92.56 214 ILE A O 1
ATOM 1778 N N . TYR A 1 215 ? -10.786 13.927 12.910 1.00 91.69 215 TYR A N 1
ATOM 1779 C CA . TYR A 1 215 ? -10.774 15.154 12.132 1.00 91.69 215 TYR A CA 1
ATOM 1780 C C . TYR A 1 215 ? -9.385 15.384 11.546 1.00 91.69 215 TYR A C 1
ATOM 1782 O O . TYR A 1 215 ? -8.412 15.495 12.294 1.00 91.69 215 TYR A O 1
ATOM 1790 N N . ARG A 1 216 ? -9.302 15.441 10.215 1.00 90.12 216 ARG A N 1
ATOM 1791 C CA . ARG A 1 216 ? -8.092 15.801 9.474 1.00 90.12 216 ARG A CA 1
ATOM 1792 C C . ARG A 1 216 ? -8.186 17.261 9.057 1.00 90.12 216 ARG A C 1
ATOM 1794 O O . ARG A 1 216 ? -9.009 17.617 8.217 1.00 90.12 216 ARG A O 1
ATOM 1801 N N . GLU A 1 217 ? -7.329 18.082 9.650 1.00 86.88 217 GLU A N 1
ATOM 1802 C CA . GLU A 1 217 ? -7.319 19.532 9.440 1.00 86.88 217 GLU A CA 1
ATOM 1803 C C . GLU A 1 217 ? -6.853 19.907 8.027 1.00 86.88 217 GLU A C 1
ATOM 1805 O O . GLU A 1 217 ? -7.433 20.786 7.404 1.00 86.88 217 GLU A O 1
ATOM 1810 N N . ASP A 1 218 ? -5.888 19.168 7.469 1.00 85.12 218 ASP A N 1
ATOM 1811 C CA . ASP A 1 218 ? -5.276 19.492 6.172 1.00 85.12 218 ASP A CA 1
ATOM 1812 C C . ASP A 1 218 ? -6.270 19.503 4.989 1.00 85.12 218 ASP A C 1
ATOM 1814 O O . ASP A 1 218 ? -6.010 20.130 3.962 1.00 85.12 218 ASP A O 1
ATOM 1818 N N . ASN A 1 219 ? -7.398 18.795 5.112 1.00 86.44 219 ASN A N 1
ATOM 1819 C CA . ASN A 1 219 ? -8.452 18.717 4.094 1.00 86.44 219 ASN A CA 1
ATOM 1820 C C . ASN A 1 219 ? -9.867 18.910 4.659 1.00 86.44 219 ASN A C 1
ATOM 1822 O O . ASN A 1 219 ? -10.842 18.605 3.972 1.00 86.44 219 ASN A O 1
ATOM 1826 N N . ASN A 1 220 ? -9.989 19.408 5.895 1.00 89.81 220 ASN A N 1
ATOM 1827 C CA . ASN A 1 220 ? -11.263 19.653 6.578 1.00 89.81 220 ASN A CA 1
ATOM 1828 C C . ASN A 1 220 ? -12.239 18.467 6.479 1.00 89.81 220 ASN A C 1
ATOM 1830 O O . ASN A 1 220 ? -13.407 18.631 6.118 1.00 89.81 220 ASN A O 1
ATOM 1834 N N . CYS A 1 221 ? -11.759 17.250 6.741 1.00 92.00 221 CYS A N 1
ATOM 1835 C CA . CYS A 1 221 ? -12.583 16.043 6.668 1.00 92.00 221 CYS A CA 1
ATOM 1836 C C . CYS A 1 221 ? -12.704 15.356 8.022 1.00 92.00 221 CYS A C 1
ATOM 1838 O O . CYS A 1 221 ? -11.725 15.192 8.750 1.00 92.00 221 CYS A O 1
ATOM 1840 N N . LEU A 1 222 ? -13.913 14.891 8.329 1.00 93.50 222 LEU A N 1
ATOM 1841 C CA . LEU A 1 222 ? -14.187 14.041 9.478 1.00 93.50 222 LEU A CA 1
ATOM 1842 C C . LEU A 1 222 ? -14.371 12.598 9.012 1.00 93.50 222 LEU A C 1
ATOM 1844 O O . LEU A 1 222 ? -15.298 12.289 8.265 1.00 93.50 222 LEU A O 1
ATOM 1848 N N . PHE A 1 223 ? -13.505 11.713 9.483 1.00 93.69 223 PHE A N 1
ATO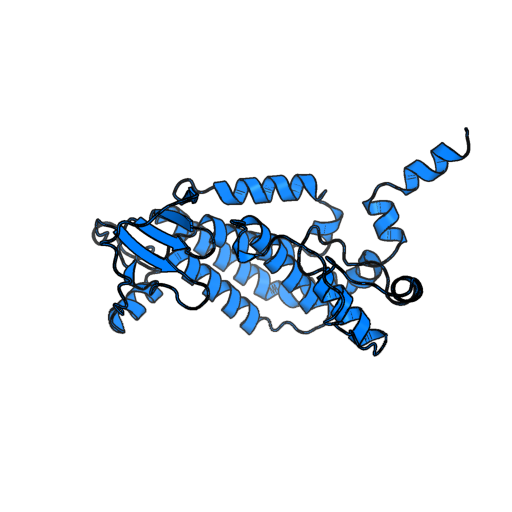M 1849 C CA . PHE A 1 223 ? -13.643 10.272 9.321 1.00 93.69 223 PHE A CA 1
ATOM 1850 C C . PHE A 1 223 ? -14.388 9.730 10.530 1.00 93.69 223 PHE A C 1
ATOM 1852 O O . PHE A 1 223 ? -14.013 10.017 11.668 1.00 93.69 223 PHE A O 1
ATOM 1859 N N . GLN A 1 224 ? -15.430 8.947 10.294 1.00 95.31 224 GLN A N 1
ATOM 1860 C CA . GLN A 1 224 ? -16.167 8.270 11.350 1.00 95.31 224 GLN A CA 1
ATOM 1861 C C . GLN A 1 224 ? -15.966 6.776 11.176 1.00 95.31 224 GLN A C 1
ATOM 1863 O O . GLN A 1 224 ? -16.375 6.221 10.160 1.00 95.31 224 GLN A O 1
ATOM 1868 N N . ASN A 1 225 ? -15.338 6.141 12.161 1.00 95.81 225 ASN A N 1
ATOM 1869 C CA . ASN A 1 225 ? -15.047 4.718 12.135 1.00 95.81 225 ASN A CA 1
ATOM 1870 C C . ASN A 1 225 ? -15.738 4.034 13.312 1.00 95.81 225 ASN A C 1
ATOM 1872 O O . ASN A 1 225 ? -15.549 4.419 14.468 1.00 95.81 225 ASN A O 1
ATOM 1876 N N . GLU A 1 226 ? -16.515 3.001 13.030 1.00 95.38 226 GLU A N 1
ATOM 1877 C CA . GLU A 1 226 ? -17.260 2.237 14.023 1.00 95.38 226 GLU A CA 1
ATOM 1878 C C . GLU A 1 226 ? -16.604 0.882 14.273 1.00 95.38 226 GLU A C 1
ATOM 1880 O O . GLU A 1 226 ? -16.097 0.238 13.355 1.00 95.38 226 GLU A O 1
ATOM 1885 N N . PHE A 1 227 ? -16.612 0.457 15.531 1.00 94.88 227 PHE A N 1
ATOM 1886 C CA . PHE A 1 227 ? -16.055 -0.813 15.965 1.00 94.88 227 PHE A CA 1
ATOM 1887 C C . PHE A 1 227 ? -16.860 -1.987 15.408 1.00 94.88 227 PHE A C 1
ATOM 1889 O O . PHE A 1 227 ? -18.062 -2.096 15.642 1.00 94.88 227 PHE A O 1
ATOM 1896 N N . ASP A 1 228 ? -16.166 -2.915 14.757 1.00 94.44 228 ASP A N 1
ATOM 1897 C CA . ASP A 1 228 ? -16.698 -4.205 14.340 1.00 94.44 228 ASP A CA 1
ATOM 1898 C C . ASP A 1 228 ? -15.693 -5.310 14.671 1.00 94.44 228 ASP A C 1
ATOM 1900 O O . ASP A 1 228 ? -14.650 -5.491 14.030 1.00 94.44 228 ASP A O 1
ATOM 1904 N N . LYS A 1 229 ? -16.038 -6.071 15.713 1.00 93.38 229 LYS A N 1
ATOM 1905 C CA . LYS A 1 229 ? -15.220 -7.165 16.235 1.00 93.38 229 LYS A CA 1
ATOM 1906 C C . LYS A 1 229 ? -14.969 -8.245 15.183 1.00 93.38 229 LYS A C 1
ATOM 1908 O O . LYS A 1 229 ? -13.842 -8.723 15.059 1.00 93.38 229 LYS A O 1
ATOM 1913 N N . SER A 1 230 ? -15.999 -8.613 14.422 1.00 93.69 230 SER A N 1
ATOM 1914 C CA . SER A 1 230 ? -15.928 -9.685 13.428 1.00 93.69 230 SER A CA 1
ATOM 1915 C C . SER A 1 230 ? -14.993 -9.297 12.292 1.00 93.69 230 SER A C 1
ATOM 1917 O O . SER A 1 230 ? -14.072 -10.046 11.965 1.00 93.69 230 SER A O 1
ATOM 1919 N N . VAL A 1 231 ? -15.163 -8.089 11.751 1.00 95.94 231 VAL A N 1
ATOM 1920 C CA . VAL A 1 231 ? -14.319 -7.564 10.672 1.00 95.94 231 VAL A CA 1
ATOM 1921 C C . VAL A 1 231 ? -12.856 -7.485 11.102 1.00 95.94 231 VAL A C 1
ATOM 1923 O O . VAL A 1 231 ? -11.977 -7.963 10.381 1.00 95.94 231 VAL A O 1
ATOM 1926 N N . GLY A 1 232 ? -12.572 -6.940 12.289 1.00 96.00 232 GLY A N 1
ATOM 1927 C CA . GLY A 1 232 ? -11.193 -6.839 12.763 1.00 96.00 232 GLY A CA 1
ATOM 1928 C C . GLY A 1 232 ? -10.526 -8.201 12.983 1.00 96.00 232 GLY A C 1
ATOM 1929 O O . GLY A 1 232 ? -9.374 -8.381 12.581 1.00 96.00 232 GLY A O 1
ATOM 1930 N N . ILE A 1 233 ? -11.246 -9.188 13.537 1.00 96.06 233 ILE A N 1
ATOM 1931 C CA . ILE A 1 233 ? -10.736 -10.563 13.684 1.00 96.06 233 ILE A CA 1
ATOM 1932 C C . ILE A 1 233 ? -10.501 -11.202 12.311 1.00 96.06 233 ILE A C 1
ATOM 1934 O O . ILE A 1 233 ? -9.450 -11.802 12.089 1.00 96.06 233 ILE A O 1
ATOM 1938 N N . GLN A 1 234 ? -11.433 -11.056 11.366 1.00 97.06 234 GLN A N 1
ATOM 1939 C CA . GLN A 1 234 ? -11.284 -11.606 10.015 1.00 97.06 234 GLN A CA 1
ATOM 1940 C C . GLN A 1 234 ? -10.050 -11.042 9.301 1.00 97.06 234 GLN A C 1
ATOM 1942 O O . GLN A 1 234 ? -9.285 -11.801 8.702 1.00 97.06 234 GLN A O 1
ATOM 1947 N N . LEU A 1 235 ? -9.817 -9.730 9.391 1.00 97.94 235 LEU A N 1
ATOM 1948 C CA . LEU A 1 235 ? -8.637 -9.082 8.813 1.00 97.94 235 LEU A CA 1
ATOM 1949 C C . LEU A 1 235 ? -7.339 -9.555 9.469 1.00 97.94 235 LEU A C 1
ATOM 1951 O O . LEU A 1 235 ? -6.366 -9.819 8.763 1.00 97.94 235 LEU A O 1
ATOM 1955 N N . LEU A 1 236 ? -7.334 -9.730 10.793 1.00 97.44 236 LEU A N 1
ATOM 1956 C CA . LEU A 1 236 ? -6.189 -10.288 11.507 1.00 97.44 236 LEU A CA 1
ATOM 1957 C C . LEU A 1 236 ? -5.892 -11.723 11.057 1.00 97.44 236 LEU A C 1
ATOM 1959 O O . LEU A 1 236 ? -4.744 -12.051 10.768 1.00 97.44 236 LEU A O 1
ATOM 1963 N N . VAL A 1 237 ? -6.917 -12.570 10.942 1.00 98.06 237 VAL A N 1
ATOM 1964 C CA . VAL A 1 237 ? -6.767 -13.953 10.465 1.00 98.06 237 VAL A CA 1
ATOM 1965 C C . VAL A 1 237 ? -6.244 -13.981 9.030 1.00 98.06 237 VAL A C 1
ATOM 1967 O O . VAL A 1 237 ? -5.334 -14.756 8.731 1.00 98.06 237 VAL A O 1
ATOM 1970 N N . ARG A 1 238 ? -6.773 -13.132 8.137 1.00 98.19 238 ARG A N 1
ATOM 1971 C CA . ARG A 1 238 ? -6.257 -13.008 6.764 1.00 98.19 238 ARG A CA 1
ATOM 1972 C C . ARG A 1 238 ? -4.792 -12.583 6.751 1.00 98.19 238 ARG A C 1
ATOM 1974 O O . ARG A 1 238 ? -4.001 -13.194 6.039 1.00 98.19 238 ARG A O 1
ATOM 1981 N N . TRP A 1 239 ? -4.416 -11.605 7.572 1.00 98.50 239 TRP A N 1
ATOM 1982 C CA . TRP A 1 239 ? -3.026 -11.175 7.694 1.00 98.50 239 TRP A CA 1
ATOM 1983 C C . TRP A 1 239 ? -2.113 -12.299 8.179 1.00 98.50 239 TRP A C 1
ATOM 1985 O O . TRP A 1 239 ? -1.105 -12.577 7.539 1.00 98.50 239 TRP A O 1
ATOM 1995 N N . VAL A 1 240 ? -2.487 -13.009 9.247 1.00 98.25 240 VAL A N 1
ATOM 1996 C CA . VAL A 1 240 ? -1.710 -14.147 9.765 1.00 98.25 240 VAL A CA 1
ATOM 1997 C C . VAL A 1 240 ? -1.536 -15.227 8.695 1.00 98.25 240 VAL A C 1
ATOM 1999 O O . VAL A 1 240 ? -0.427 -15.725 8.510 1.00 98.25 240 VAL A O 1
ATOM 2002 N N . LYS A 1 241 ? -2.589 -15.547 7.929 1.00 98.31 241 LYS A N 1
ATOM 2003 C CA . LYS A 1 241 ? -2.499 -16.477 6.789 1.00 98.31 241 LYS A CA 1
ATOM 2004 C C . LYS A 1 241 ? -1.548 -15.971 5.703 1.00 98.31 241 LYS A C 1
ATOM 2006 O O . LYS A 1 241 ? -0.762 -16.756 5.173 1.00 98.31 241 LYS A O 1
ATOM 2011 N N . ALA A 1 242 ? -1.590 -14.680 5.377 1.00 98.38 242 ALA A N 1
ATOM 2012 C CA . ALA A 1 242 ? -0.703 -14.082 4.385 1.00 98.38 242 ALA A CA 1
ATOM 2013 C C . ALA A 1 242 ? 0.765 -14.106 4.846 1.00 98.38 242 ALA A C 1
ATOM 2015 O O . ALA A 1 242 ? 1.637 -14.482 4.063 1.00 98.38 242 ALA A O 1
ATOM 2016 N N . VAL A 1 243 ? 1.034 -13.808 6.123 1.00 98.31 243 VAL A N 1
ATOM 2017 C CA . VAL A 1 243 ? 2.371 -13.910 6.735 1.00 98.31 243 VAL A CA 1
ATOM 2018 C C . VAL A 1 243 ? 2.870 -15.354 6.711 1.00 98.31 243 VAL A C 1
ATOM 2020 O O . VAL A 1 243 ? 3.973 -15.605 6.228 1.00 98.31 243 VAL A O 1
ATOM 2023 N N . ALA A 1 244 ? 2.047 -16.310 7.150 1.00 97.81 244 ALA A N 1
ATOM 2024 C CA . ALA A 1 244 ? 2.389 -17.731 7.126 1.00 97.81 244 ALA A CA 1
ATOM 2025 C C . ALA A 1 244 ? 2.660 -18.229 5.699 1.00 97.81 244 ALA A C 1
ATOM 2027 O O . ALA A 1 244 ? 3.613 -18.956 5.460 1.00 97.81 244 ALA A O 1
ATOM 2028 N N . THR A 1 245 ? 1.870 -17.793 4.717 1.00 96.88 245 THR A N 1
ATOM 2029 C CA . THR A 1 245 ? 2.138 -18.116 3.309 1.00 96.88 245 THR A CA 1
ATOM 2030 C C . THR A 1 245 ? 3.464 -17.497 2.865 1.00 96.88 245 THR A C 1
ATOM 2032 O O . THR A 1 245 ? 4.273 -18.154 2.212 1.00 96.88 245 THR A O 1
ATOM 2035 N N . SER A 1 246 ? 3.710 -16.234 3.227 1.00 97.12 246 SER A N 1
ATOM 2036 C CA . SER A 1 246 ? 4.914 -15.513 2.822 1.00 97.12 246 SER A CA 1
ATOM 2037 C C . SER A 1 246 ? 6.194 -16.126 3.378 1.00 97.12 246 SER A C 1
ATOM 2039 O O . SER A 1 246 ? 7.169 -16.179 2.639 1.00 97.12 246 SER A O 1
ATOM 2041 N N . SER A 1 247 ? 6.197 -16.681 4.596 1.00 95.75 247 SER A N 1
ATOM 2042 C CA . SER A 1 247 ? 7.410 -17.273 5.179 1.00 95.75 247 SER A CA 1
ATOM 2043 C C . SER A 1 247 ? 7.979 -18.425 4.354 1.00 95.75 247 SER A C 1
ATOM 2045 O O . SER A 1 247 ? 9.191 -18.613 4.349 1.00 95.75 247 SER A O 1
ATOM 2047 N N . PHE A 1 248 ? 7.135 -19.162 3.624 1.00 95.19 248 PHE A N 1
ATOM 2048 C CA . PHE A 1 248 ? 7.579 -20.278 2.782 1.00 95.19 248 PHE A CA 1
ATOM 2049 C C . PHE A 1 248 ? 7.988 -19.858 1.368 1.00 95.19 248 PHE A C 1
ATOM 2051 O O . PHE A 1 248 ? 8.833 -20.510 0.763 1.00 95.19 248 PHE A O 1
ATOM 2058 N N . LYS A 1 249 ? 7.407 -18.781 0.821 1.00 96.19 249 LYS A N 1
ATOM 2059 C CA . LYS A 1 249 ? 7.600 -18.400 -0.592 1.00 96.19 249 LYS A CA 1
ATOM 2060 C C . LYS A 1 249 ? 8.247 -17.037 -0.819 1.00 96.19 249 LYS A C 1
ATOM 2062 O O . LYS A 1 249 ? 8.344 -16.604 -1.965 1.00 96.19 249 LYS A O 1
ATOM 2067 N N . TRP A 1 250 ? 8.681 -16.349 0.238 1.00 96.69 250 TRP A N 1
ATOM 2068 C CA . TRP A 1 250 ? 9.236 -14.995 0.158 1.00 96.69 250 TRP A CA 1
ATOM 2069 C C . TRP A 1 250 ? 10.385 -14.886 -0.849 1.00 96.69 250 TRP A C 1
ATOM 2071 O O . TRP A 1 250 ? 10.323 -14.071 -1.768 1.00 96.69 250 TRP A O 1
ATOM 2081 N N . GLY A 1 251 ? 11.398 -15.750 -0.713 1.00 96.56 251 GLY A N 1
ATOM 2082 C CA . GLY A 1 251 ? 12.567 -15.756 -1.596 1.00 96.56 251 GLY A CA 1
ATOM 2083 C C . GLY A 1 251 ? 12.209 -16.062 -3.052 1.00 96.56 251 GLY A C 1
ATOM 2084 O O . GLY A 1 251 ? 12.673 -15.366 -3.951 1.00 96.56 251 GLY A O 1
ATOM 2085 N N . ALA A 1 252 ? 11.324 -17.039 -3.281 1.00 97.19 252 ALA A N 1
ATOM 2086 C CA . ALA A 1 252 ? 10.830 -17.370 -4.618 1.00 97.19 252 ALA A CA 1
ATOM 2087 C C . ALA A 1 252 ? 10.070 -16.192 -5.250 1.00 97.19 252 ALA A C 1
ATOM 2089 O O . ALA A 1 252 ? 10.376 -15.792 -6.367 1.00 97.19 252 ALA A O 1
ATOM 2090 N N . THR A 1 253 ? 9.166 -15.560 -4.495 1.00 97.31 253 THR A N 1
ATOM 2091 C CA . THR A 1 253 ? 8.398 -14.386 -4.948 1.00 97.31 253 THR A CA 1
ATOM 2092 C C . THR A 1 253 ? 9.330 -13.235 -5.338 1.00 97.31 253 THR A C 1
ATOM 2094 O O . THR A 1 253 ? 9.161 -12.623 -6.390 1.00 97.31 253 THR A O 1
ATOM 2097 N N . MET A 1 254 ? 10.345 -12.942 -4.515 1.00 97.31 254 MET A N 1
ATOM 2098 C CA . MET A 1 254 ? 11.344 -11.917 -4.836 1.00 97.31 254 MET A CA 1
ATOM 2099 C C . MET A 1 254 ? 12.111 -12.247 -6.121 1.00 97.31 254 MET A C 1
ATOM 2101 O O . MET A 1 254 ? 12.296 -11.370 -6.966 1.00 97.31 254 MET A O 1
ATOM 2105 N N . ALA A 1 255 ? 12.538 -13.504 -6.276 1.00 97.19 255 ALA A N 1
ATOM 2106 C CA . ALA A 1 255 ? 13.257 -13.960 -7.459 1.00 97.19 255 ALA A CA 1
ATOM 2107 C C . ALA A 1 255 ? 12.398 -13.848 -8.728 1.00 97.19 255 ALA A C 1
ATOM 2109 O O . ALA A 1 255 ? 12.893 -13.381 -9.752 1.00 97.19 255 ALA A O 1
ATOM 2110 N N . GLU A 1 256 ? 11.108 -14.186 -8.655 1.00 97.56 256 GLU A N 1
ATOM 2111 C CA . GLU A 1 256 ? 10.161 -14.023 -9.763 1.00 97.56 256 GLU A CA 1
ATOM 2112 C C . GLU A 1 256 ? 10.014 -12.552 -10.181 1.00 97.56 256 GLU A C 1
ATOM 2114 O O . GLU A 1 256 ? 10.117 -12.235 -11.369 1.00 97.56 256 GLU A O 1
ATOM 2119 N N . TRP A 1 257 ? 9.827 -11.633 -9.224 1.00 97.69 257 TRP A N 1
ATOM 2120 C CA . TRP A 1 257 ? 9.752 -10.193 -9.513 1.00 97.69 257 TRP A CA 1
ATOM 2121 C C . TRP A 1 257 ? 11.031 -9.659 -10.152 1.00 97.69 257 TRP A C 1
ATOM 2123 O O . TRP A 1 257 ? 10.971 -8.898 -11.120 1.00 97.69 257 TRP A O 1
ATOM 2133 N N . LYS A 1 258 ? 12.189 -10.088 -9.648 1.00 96.69 258 LYS A N 1
ATOM 2134 C CA . LYS A 1 258 ? 13.490 -9.713 -10.200 1.00 96.69 258 LYS A CA 1
ATOM 2135 C C . LYS A 1 258 ? 13.691 -10.262 -11.613 1.00 96.69 258 LYS A C 1
ATOM 2137 O O . LYS A 1 258 ? 14.159 -9.532 -12.482 1.00 96.69 258 LYS A O 1
ATOM 2142 N N . ALA A 1 259 ? 13.295 -11.509 -11.864 1.00 97.31 259 ALA A N 1
ATOM 2143 C CA . ALA A 1 259 ? 13.391 -12.137 -13.180 1.00 97.31 259 ALA A CA 1
ATOM 2144 C C . ALA A 1 259 ? 12.488 -11.449 -14.220 1.00 97.31 259 ALA A C 1
ATOM 2146 O O . ALA A 1 259 ? 12.904 -11.237 -15.357 1.00 97.31 259 ALA A O 1
ATOM 2147 N N . ALA A 1 260 ? 11.280 -11.033 -13.828 1.00 97.38 260 ALA A N 1
ATOM 2148 C CA . ALA A 1 260 ? 10.345 -10.336 -14.714 1.00 97.38 260 ALA A CA 1
ATOM 2149 C C . ALA A 1 260 ? 10.740 -8.878 -15.021 1.00 97.38 260 ALA A C 1
ATOM 2151 O O . ALA A 1 260 ? 10.202 -8.270 -15.946 1.00 97.38 260 ALA A O 1
ATOM 2152 N N . TYR A 1 261 ? 11.681 -8.300 -14.271 1.00 96.38 261 TYR A N 1
ATOM 2153 C CA . TYR A 1 261 ? 12.031 -6.882 -14.356 1.00 96.38 261 TYR A CA 1
ATOM 2154 C C . TYR A 1 261 ? 12.485 -6.431 -15.752 1.00 96.38 261 TYR A C 1
ATOM 2156 O O . TYR A 1 261 ? 12.028 -5.407 -16.268 1.00 96.38 261 TYR A O 1
ATOM 2164 N N . ALA A 1 262 ? 13.376 -7.201 -16.384 1.00 96.06 262 ALA A N 1
ATOM 2165 C CA . ALA A 1 262 ? 13.890 -6.875 -17.714 1.00 96.06 262 ALA A CA 1
ATOM 2166 C C . ALA A 1 262 ? 12.789 -6.942 -18.786 1.00 96.06 262 ALA A C 1
ATOM 2168 O O . ALA A 1 262 ? 12.753 -6.119 -19.697 1.00 96.06 262 ALA A O 1
ATOM 2169 N N . GLU A 1 263 ? 11.854 -7.886 -18.651 1.00 97.00 263 GLU A N 1
ATOM 2170 C CA . GLU A 1 263 ? 10.691 -7.979 -19.532 1.00 97.00 263 GLU A CA 1
ATOM 2171 C C . GLU A 1 263 ? 9.784 -6.755 -19.358 1.00 97.00 263 GLU A C 1
ATOM 2173 O O . GLU A 1 263 ? 9.482 -6.078 -20.338 1.00 97.00 263 GLU A O 1
ATOM 2178 N N . PHE A 1 264 ? 9.402 -6.429 -18.121 1.00 97.25 264 PHE A N 1
ATOM 2179 C CA . PHE A 1 264 ? 8.466 -5.345 -17.798 1.00 97.25 264 PHE A CA 1
ATOM 2180 C C . PHE A 1 264 ? 8.937 -3.945 -18.185 1.00 97.25 264 PHE A C 1
ATOM 2182 O O . PHE A 1 264 ? 8.117 -3.056 -18.402 1.00 97.25 264 PHE A O 1
ATOM 2189 N N . THR A 1 265 ? 10.243 -3.746 -18.306 1.00 97.00 265 THR A N 1
ATOM 2190 C CA . THR A 1 265 ? 10.835 -2.475 -18.745 1.00 97.00 265 THR A CA 1
ATOM 2191 C C . THR A 1 265 ? 11.079 -2.429 -20.258 1.00 97.00 265 THR A C 1
ATOM 2193 O O . THR A 1 265 ? 11.480 -1.397 -20.796 1.00 97.00 265 THR A O 1
ATOM 2196 N N . SER A 1 266 ? 10.813 -3.519 -20.982 1.00 96.75 266 SER A N 1
ATOM 2197 C CA . SER A 1 266 ? 11.052 -3.601 -22.423 1.00 96.75 266 SER A CA 1
ATOM 2198 C C . SER A 1 266 ? 9.929 -2.972 -23.251 1.00 96.75 266 SER A C 1
ATOM 2200 O O . SER A 1 266 ? 8.741 -3.091 -22.943 1.00 96.75 266 SER A O 1
ATOM 2202 N N . THR A 1 267 ? 10.290 -2.389 -24.395 1.00 95.31 267 THR A N 1
ATOM 2203 C CA . THR A 1 267 ? 9.319 -1.909 -25.392 1.00 95.31 267 THR A CA 1
ATOM 2204 C C . THR A 1 267 ? 8.417 -3.035 -25.898 1.00 95.31 267 THR A C 1
ATOM 2206 O O . THR A 1 267 ? 7.226 -2.818 -26.106 1.00 95.31 267 THR A O 1
ATOM 2209 N N . LYS A 1 268 ? 8.956 -4.256 -26.051 1.00 95.38 268 LYS A N 1
ATOM 2210 C CA . LYS A 1 268 ? 8.200 -5.429 -26.519 1.00 95.38 268 LYS A CA 1
ATOM 2211 C C . LYS A 1 268 ? 7.034 -5.756 -25.585 1.00 95.38 268 LYS A C 1
ATOM 2213 O O . LYS A 1 268 ? 5.937 -6.018 -26.079 1.00 95.38 268 LYS A O 1
ATOM 2218 N N . PHE A 1 269 ? 7.279 -5.746 -24.274 1.00 95.31 269 PHE A N 1
ATOM 2219 C CA . PHE A 1 269 ? 6.241 -5.956 -23.269 1.00 95.31 269 PHE A CA 1
ATOM 2220 C C . PHE A 1 269 ? 5.178 -4.863 -23.361 1.00 95.31 269 PHE A C 1
ATOM 2222 O O . PHE A 1 269 ? 4.007 -5.181 -23.526 1.00 95.31 269 PHE A O 1
ATOM 2229 N N . TRP A 1 270 ? 5.577 -3.589 -23.356 1.00 94.69 270 TRP A N 1
ATOM 2230 C CA . TRP A 1 270 ? 4.636 -2.467 -23.403 1.00 94.69 270 TRP A CA 1
ATOM 2231 C C . TRP A 1 270 ? 3.778 -2.442 -24.673 1.00 94.69 270 TRP A C 1
ATOM 2233 O O . TRP A 1 270 ? 2.580 -2.193 -24.596 1.00 94.69 270 TRP A O 1
ATOM 2243 N N . GLN A 1 271 ? 4.345 -2.765 -25.836 1.00 94.81 271 GLN A N 1
ATOM 2244 C CA . GLN A 1 271 ? 3.578 -2.880 -27.081 1.00 94.81 271 GLN A CA 1
ATOM 2245 C C . GLN A 1 271 ? 2.505 -3.970 -27.015 1.00 94.81 271 GLN A C 1
ATOM 2247 O O . GLN A 1 271 ? 1.420 -3.791 -27.563 1.00 94.81 271 GLN A O 1
ATOM 2252 N N . GLN A 1 272 ? 2.803 -5.098 -26.369 1.00 92.62 272 GLN A N 1
ATOM 2253 C CA . GLN A 1 272 ? 1.832 -6.171 -26.167 1.00 92.62 272 GLN A CA 1
ATOM 2254 C C . GLN A 1 272 ? 0.799 -5.787 -25.103 1.00 92.62 272 GLN A C 1
ATOM 2256 O O . GLN A 1 272 ? -0.395 -5.937 -25.333 1.00 92.62 272 GLN A O 1
ATOM 2261 N N . TYR A 1 273 ? 1.254 -5.246 -23.973 1.00 91.31 273 TYR A N 1
ATOM 2262 C CA . TYR A 1 273 ? 0.420 -4.835 -22.847 1.00 91.31 273 TYR A CA 1
ATOM 2263 C C . TYR A 1 273 ? -0.613 -3.768 -23.236 1.00 91.31 273 TYR A C 1
ATOM 2265 O O . TYR A 1 273 ? -1.748 -3.808 -22.778 1.00 91.31 273 TYR A O 1
ATOM 2273 N N . LEU A 1 274 ? -0.237 -2.849 -24.130 1.00 90.94 274 LEU A N 1
ATOM 2274 C CA . LEU A 1 274 ? -1.104 -1.786 -24.646 1.00 90.94 274 LEU A CA 1
ATOM 2275 C C . LEU A 1 274 ? -1.891 -2.181 -25.913 1.00 90.94 274 LEU A C 1
ATOM 2277 O O . LEU A 1 274 ? -2.565 -1.331 -26.495 1.00 90.94 274 LEU A O 1
ATOM 2281 N N . GLY A 1 275 ? -1.780 -3.428 -26.387 1.00 90.56 275 GLY A N 1
ATOM 2282 C CA . GLY A 1 275 ? -2.476 -3.891 -27.597 1.00 90.56 275 GLY A CA 1
ATOM 2283 C C . GLY A 1 275 ? -2.067 -3.146 -28.877 1.00 90.56 275 GLY A C 1
ATOM 2284 O O . GLY A 1 275 ? -2.894 -2.889 -29.751 1.00 90.56 275 GLY A O 1
ATOM 2285 N N . LEU A 1 276 ? -0.800 -2.733 -28.989 1.00 90.31 276 LEU A N 1
ATOM 2286 C CA . LEU A 1 276 ? -0.300 -1.942 -30.124 1.00 90.31 276 LEU A CA 1
ATOM 2287 C C . LEU A 1 276 ? 0.144 -2.798 -31.317 1.00 90.31 276 LEU A C 1
ATOM 2289 O O . LEU A 1 276 ? 0.176 -2.294 -32.441 1.00 90.31 276 LEU A O 1
ATOM 2293 N N . LYS A 1 277 ? 0.474 -4.077 -31.095 1.00 70.88 277 LYS A N 1
ATOM 2294 C CA . LYS A 1 277 ? 0.923 -4.990 -32.162 1.00 70.88 277 LYS A CA 1
ATOM 2295 C C . LYS A 1 277 ? -0.181 -5.333 -33.164 1.00 70.88 277 LYS A C 1
ATOM 2297 O O . LYS A 1 277 ? 0.100 -5.424 -34.352 1.00 70.88 277 LYS A O 1
ATOM 2302 N N . ASP A 1 278 ? -1.431 -5.404 -32.717 1.00 59.16 278 ASP A N 1
ATOM 2303 C CA . ASP A 1 278 ? -2.565 -5.696 -33.603 1.00 59.16 278 ASP A CA 1
ATOM 2304 C C . ASP A 1 278 ? -2.945 -4.490 -34.484 1.00 59.16 278 ASP A C 1
ATOM 2306 O O . ASP A 1 278 ? -3.533 -4.646 -35.549 1.00 59.16 278 ASP A O 1
ATOM 2310 N N . LYS A 1 279 ? -2.550 -3.270 -34.085 1.00 53.12 279 LYS A N 1
ATOM 2311 C CA . LYS A 1 279 ? -2.855 -2.017 -34.803 1.00 53.12 279 LYS A CA 1
ATOM 2312 C C . LYS A 1 279 ? -1.836 -1.639 -35.877 1.00 53.12 279 LYS A C 1
ATOM 2314 O O . LYS A 1 279 ? -2.084 -0.716 -36.650 1.00 53.12 279 LYS A O 1
ATOM 2319 N N . THR A 1 280 ? -0.668 -2.282 -35.902 1.00 49.47 280 THR A N 1
ATOM 2320 C CA . THR A 1 280 ? 0.379 -1.966 -36.891 1.00 49.47 280 THR A CA 1
ATOM 2321 C C . THR A 1 280 ? 0.127 -2.670 -38.225 1.00 49.47 280 THR A C 1
ATOM 2323 O O . THR A 1 280 ? 0.410 -2.086 -39.264 1.00 49.47 280 THR A O 1
ATOM 2326 N N . ASN A 1 281 ? -0.510 -3.846 -38.213 1.00 45.72 281 ASN A N 1
ATOM 2327 C CA . ASN A 1 281 ? -0.920 -4.543 -39.438 1.00 45.72 281 ASN A CA 1
ATOM 2328 C C . ASN A 1 281 ? -2.154 -3.915 -40.110 1.00 45.72 281 ASN A C 1
ATOM 2330 O O . ASN A 1 281 ? -2.291 -4.011 -41.320 1.00 45.72 281 ASN A O 1
ATOM 2334 N N . SER A 1 282 ? -3.020 -3.213 -39.370 1.00 45.16 282 SER A N 1
ATOM 2335 C CA . SER A 1 282 ? -4.227 -2.584 -39.932 1.00 45.16 282 SER A CA 1
ATOM 2336 C C . SER A 1 282 ? -3.993 -1.202 -40.560 1.00 45.16 282 SER A C 1
ATOM 2338 O O . SER A 1 282 ? -4.932 -0.594 -41.058 1.00 45.16 282 SER A O 1
ATOM 2340 N N . LYS A 1 283 ? -2.773 -0.653 -40.480 1.00 46.06 283 LYS A N 1
ATOM 2341 C CA . LYS A 1 283 ? -2.411 0.660 -41.053 1.00 46.06 283 LYS A CA 1
ATOM 2342 C C . LYS A 1 283 ? -1.563 0.568 -42.325 1.00 46.06 283 LYS A C 1
ATOM 2344 O O . LYS A 1 283 ? -1.152 1.600 -42.837 1.00 46.06 283 LYS A O 1
ATOM 2349 N N . VAL A 1 284 ? -1.294 -0.643 -42.812 1.00 46.91 284 VAL A N 1
ATOM 2350 C CA . VAL A 1 284 ? -0.567 -0.875 -44.073 1.00 46.91 284 VAL A CA 1
ATOM 2351 C C . VAL A 1 284 ? -1.537 -1.103 -45.251 1.00 46.91 284 VAL A C 1
ATOM 2353 O O . VAL A 1 284 ? -1.102 -1.162 -46.392 1.00 46.91 284 VAL A O 1
ATOM 2356 N N . GLU A 1 285 ? -2.852 -1.147 -45.003 1.00 41.84 285 GLU A N 1
ATOM 2357 C CA . GLU A 1 285 ? -3.895 -1.347 -46.029 1.00 41.84 285 GLU A CA 1
ATOM 2358 C C . GLU A 1 285 ? -4.851 -0.145 -46.203 1.00 41.84 285 GLU A C 1
ATOM 2360 O O . GLU A 1 285 ? -6.001 -0.324 -46.599 1.00 41.84 285 GLU A O 1
ATOM 2365 N N . ALA A 1 286 ? -4.406 1.086 -45.923 1.00 36.25 286 ALA A N 1
ATOM 2366 C CA . ALA A 1 286 ? -5.180 2.301 -46.213 1.00 36.25 286 ALA A CA 1
ATOM 2367 C C . ALA A 1 286 ? -4.334 3.365 -46.915 1.00 36.25 286 ALA A C 1
ATOM 2369 O O . ALA A 1 286 ? -3.196 3.601 -46.447 1.00 36.25 286 ALA A O 1
#

pLDDT: mean 89.79, std 10.7, range [36.25, 98.56]

Sequence (286 aa):
GFWFFAFPRKVVEEIGLPLPYFIKVDDMEFCIRITRRLGGKIVAFPSIGVWHEPFYNKVIIWDSYYYIRNNLITHSVYDTINYINTIFRFTKDLIFSLLIFEYNYAALIVRAFEDYLKGPSVIKSNTPEVLHKEILALTKSYKTQSIQSNYSPPKEVVQTKDRASFGKKLISLLTINGHLLPNFLDSEGEVFMWQTSEHSGVRSRAFRKKKVLIYREDNNCLFQNEFDKSVGIQLLVRWVKAVATSSFKWGATMAEWKAAYAEFTSTKFWQQYLGLKDKTNSKVEA